Protein AF-A0A811SQG0-F1 (afdb_monomer_lite)

InterPro domains:
  IPR009056 Cytochrome c-like domain [PF13442] (11-77)
  IPR009056 Cytochrome c-like domain [PS51007] (10-127)
  IPR036909 Cytochrome c-like domain superfamily [G3DSA:1.10.760.10] (1-149)
  IPR036909 Cytochrome c-like domain superfamily [SSF46626] (7-80)
  IPR052831 Apoptosis-promoting protein [PTHR48190] (29-175)

Sequence (195 aa):
MASFSEAPHGNPKAGEKIFKTKCAQCHTVEKGAGHKQDYDRIDQEADEWRAKQIAKDIAKRKVESMQQIARKKANEERKRLESELELALMVEKLQELRSIRVQKMKKQGHFLPEEDDKYLERVKAAVEEEERQAASAARTDAVKDAILTAEESRKPPQNANSQEGGSEQPSGPSEDRDLGDGGINERNDQAKPEN

Structure (mmCIF, N/CA/C/O backbone):
data_AF-A0A811SQG0-F1
#
_entry.id   AF-A0A811SQG0-F1
#
loop_
_atom_site.group_PDB
_atom_site.id
_atom_site.type_symbol
_atom_site.label_atom_id
_atom_site.label_alt_id
_atom_site.label_comp_id
_atom_site.label_asym_id
_atom_site.label_entity_id
_atom_site.label_seq_id
_atom_site.pdbx_PDB_ins_code
_atom_site.Cartn_x
_atom_site.Cartn_y
_atom_site.Cartn_z
_atom_site.occupancy
_atom_site.B_iso_or_equiv
_atom_site.auth_seq_id
_atom_site.auth_comp_id
_atom_site.auth_asym_id
_atom_site.auth_atom_id
_atom_site.pdbx_PDB_model_num
ATOM 1 N N . MET A 1 1 ? 62.488 27.612 -44.872 1.00 65.94 1 MET A N 1
ATOM 2 C CA . MET A 1 1 ? 61.562 26.494 -44.591 1.00 65.94 1 MET A CA 1
ATOM 3 C C . MET A 1 1 ? 61.143 25.917 -45.921 1.00 65.94 1 MET A C 1
ATOM 5 O O . MET A 1 1 ? 60.847 26.714 -46.800 1.00 65.94 1 MET A O 1
ATOM 9 N N . ALA A 1 2 ? 61.160 24.592 -46.067 1.00 79.12 2 ALA A N 1
ATOM 10 C CA . ALA A 1 2 ? 60.739 23.970 -47.316 1.00 79.12 2 ALA A CA 1
ATOM 11 C C . ALA A 1 2 ? 59.242 24.222 -47.550 1.00 79.12 2 ALA A C 1
ATOM 13 O O . ALA A 1 2 ? 58.446 24.078 -46.618 1.00 79.12 2 ALA A O 1
ATOM 14 N N . SER A 1 3 ? 58.870 24.634 -48.760 1.00 88.94 3 SER A N 1
ATOM 15 C CA . SER A 1 3 ? 57.481 24.956 -49.121 1.00 88.94 3 SER A CA 1
ATOM 16 C C . SER A 1 3 ? 56.902 23.939 -50.104 1.00 88.94 3 SER A C 1
ATOM 18 O O 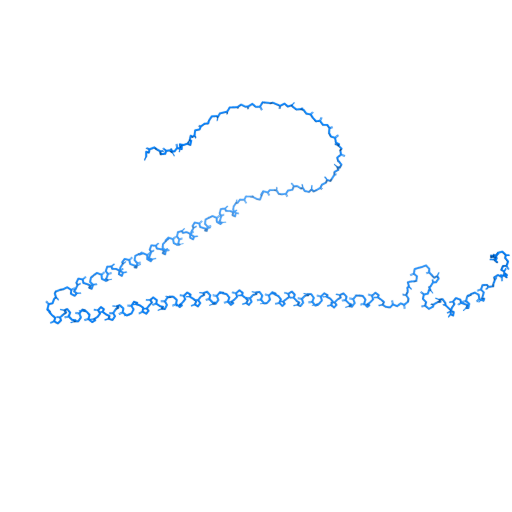. SER A 1 3 ? 57.640 23.217 -50.770 1.00 88.94 3 SER A O 1
ATOM 20 N N . PHE A 1 4 ? 55.572 23.883 -50.237 1.00 87.75 4 PHE A N 1
ATOM 21 C CA . PHE A 1 4 ? 54.930 22.997 -51.219 1.00 87.75 4 PHE A CA 1
ATOM 22 C C . PHE A 1 4 ? 55.387 23.289 -52.659 1.00 87.75 4 PHE A C 1
ATOM 24 O O . PHE A 1 4 ? 55.451 22.380 -53.479 1.00 87.75 4 PHE A O 1
ATOM 31 N N . SER A 1 5 ? 55.778 24.532 -52.949 1.00 85.81 5 SER A N 1
ATOM 32 C CA . SER A 1 5 ? 56.324 24.942 -54.247 1.00 85.81 5 SER A CA 1
ATOM 33 C C . SER A 1 5 ? 57.663 24.274 -54.586 1.00 85.81 5 SER A C 1
ATOM 35 O O . SER A 1 5 ? 58.041 24.235 -55.750 1.00 85.81 5 SER A O 1
ATOM 37 N N . GLU A 1 6 ? 58.373 23.744 -53.586 1.00 89.25 6 GLU A N 1
ATOM 38 C CA . GLU A 1 6 ? 59.629 22.996 -53.743 1.00 89.25 6 GLU A CA 1
ATOM 39 C C . GLU A 1 6 ? 59.401 21.470 -53.749 1.00 89.25 6 GLU A C 1
ATOM 41 O O . GLU A 1 6 ? 60.357 20.697 -53.829 1.00 89.25 6 GLU A O 1
ATOM 46 N N . ALA A 1 7 ? 58.146 21.009 -53.649 1.00 87.88 7 ALA A N 1
ATOM 47 C CA . ALA A 1 7 ? 57.820 19.588 -53.631 1.00 87.88 7 ALA A CA 1
ATOM 48 C C . ALA A 1 7 ? 57.879 18.962 -55.041 1.00 87.88 7 ALA A C 1
ATOM 50 O O . ALA A 1 7 ? 57.547 19.618 -56.033 1.00 87.88 7 ALA A O 1
ATOM 51 N N . PRO A 1 8 ? 58.239 17.668 -55.156 1.00 89.81 8 PRO A N 1
ATOM 52 C CA . PRO A 1 8 ? 58.169 16.947 -56.422 1.00 89.81 8 PRO A CA 1
ATOM 53 C C . PRO A 1 8 ? 56.748 16.924 -56.996 1.00 89.81 8 PRO A C 1
ATOM 55 O O . PRO A 1 8 ? 55.763 16.890 -56.254 1.00 89.81 8 PRO A O 1
ATOM 58 N N . HIS A 1 9 ? 56.638 16.852 -58.324 1.00 89.00 9 HIS A N 1
ATOM 59 C CA . HIS A 1 9 ? 55.347 16.693 -58.991 1.00 89.00 9 HIS A CA 1
ATOM 60 C C . HIS A 1 9 ? 54.591 15.461 -58.467 1.00 89.00 9 HIS A C 1
ATOM 62 O O . HIS A 1 9 ? 55.125 14.350 -58.411 1.00 89.00 9 HIS A O 1
ATOM 68 N N . GLY A 1 10 ? 53.327 15.663 -58.094 1.00 91.25 10 GLY A N 1
ATOM 69 C CA . GLY A 1 10 ? 52.482 14.607 -57.546 1.00 91.25 10 GLY A CA 1
ATOM 70 C C . GLY A 1 10 ? 52.124 13.535 -58.580 1.00 91.25 10 GLY A C 1
ATOM 71 O O . GLY A 1 10 ? 51.753 13.844 -59.710 1.00 91.25 10 GLY A O 1
ATOM 72 N N . ASN A 1 11 ? 52.173 12.262 -58.168 1.00 94.06 11 ASN A N 1
ATOM 73 C CA . ASN A 1 11 ? 51.664 11.132 -58.947 1.00 94.06 11 ASN A CA 1
ATOM 74 C C . ASN A 1 11 ? 50.414 10.547 -58.262 1.00 94.06 11 ASN A C 1
ATOM 76 O O . ASN A 1 11 ? 50.543 9.928 -57.198 1.00 94.06 11 ASN A O 1
ATOM 80 N N . PRO A 1 12 ? 49.217 10.673 -58.863 1.00 92.38 12 PRO A N 1
ATOM 81 C CA . PRO A 1 12 ? 47.971 10.246 -58.2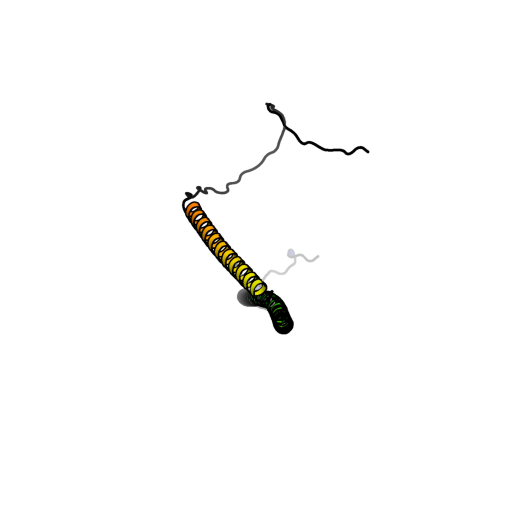32 1.00 92.38 12 PRO A CA 1
ATOM 82 C C . PRO A 1 12 ? 47.924 8.736 -57.966 1.00 92.38 12 PRO A C 1
ATOM 84 O O . PRO A 1 12 ? 47.408 8.324 -56.933 1.00 92.38 12 PRO A O 1
ATOM 87 N N . LYS A 1 13 ? 48.536 7.902 -58.820 1.00 92.62 13 LYS A N 1
ATOM 88 C CA . LYS A 1 13 ? 48.566 6.438 -58.628 1.00 92.62 13 LYS A CA 1
ATOM 89 C C . LYS A 1 13 ? 49.420 6.035 -57.424 1.00 92.62 13 LYS A C 1
ATOM 91 O O . LYS A 1 13 ? 49.085 5.100 -56.698 1.00 92.62 13 LYS A O 1
ATOM 96 N N . ALA A 1 14 ? 50.531 6.739 -57.203 1.00 92.75 14 ALA A N 1
ATOM 97 C CA . ALA A 1 14 ? 51.368 6.530 -56.024 1.00 92.75 14 ALA A CA 1
ATOM 98 C C . ALA A 1 14 ? 50.656 7.025 -54.755 1.00 92.75 14 ALA A C 1
ATOM 100 O O . ALA A 1 14 ? 50.633 6.314 -53.751 1.00 92.75 14 ALA A O 1
ATOM 101 N N . GLY A 1 15 ? 50.010 8.195 -54.832 1.00 92.12 15 GLY A N 1
ATOM 102 C CA . GLY A 1 15 ? 49.192 8.748 -53.752 1.00 92.12 15 GLY A CA 1
ATOM 103 C C . GLY A 1 15 ? 48.041 7.826 -53.345 1.00 92.12 15 GLY A C 1
ATOM 104 O O . GLY 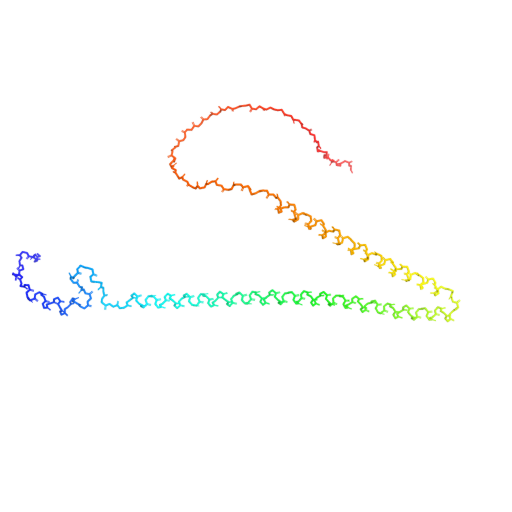A 1 15 ? 47.846 7.581 -52.160 1.00 92.12 15 GLY A O 1
ATOM 105 N N . GLU A 1 16 ? 47.343 7.225 -54.309 1.00 91.94 16 GLU A N 1
ATOM 106 C CA . GLU A 1 16 ? 46.261 6.270 -54.054 1.00 91.94 16 GLU A CA 1
ATOM 107 C C . GLU A 1 16 ? 46.753 5.025 -53.297 1.00 91.94 16 GLU A C 1
ATOM 109 O O . GLU A 1 16 ? 46.111 4.575 -52.347 1.00 91.94 16 GLU A O 1
ATOM 114 N N . LYS A 1 17 ? 47.926 4.483 -53.659 1.00 93.56 17 LYS A N 1
ATOM 115 C CA . LYS A 1 17 ? 48.535 3.357 -52.931 1.00 93.56 17 LYS A CA 1
ATOM 116 C C . LYS A 1 17 ? 48.910 3.751 -51.497 1.00 93.56 17 LYS A C 1
ATOM 118 O O . LYS A 1 17 ? 48.701 2.961 -50.575 1.00 93.56 17 LYS A O 1
ATOM 123 N N . ILE A 1 18 ? 49.427 4.963 -51.289 1.00 92.12 18 ILE A N 1
ATOM 124 C CA . ILE A 1 18 ? 49.736 5.487 -49.949 1.00 92.12 18 ILE A CA 1
ATOM 125 C C . ILE A 1 18 ? 48.448 5.641 -49.131 1.00 92.12 18 ILE A C 1
ATOM 127 O O . ILE A 1 18 ? 48.393 5.175 -47.995 1.00 92.12 18 ILE A O 1
ATOM 131 N N . PHE A 1 19 ? 47.392 6.204 -49.720 1.00 90.19 19 PHE A N 1
ATOM 132 C CA . PHE A 1 19 ? 46.098 6.353 -49.060 1.00 90.19 19 PHE A CA 1
ATOM 133 C C . PHE A 1 19 ? 45.524 4.992 -48.648 1.00 90.19 19 PHE A C 1
ATOM 135 O O . PHE A 1 19 ? 45.182 4.795 -47.485 1.00 90.19 19 PHE A O 1
ATOM 142 N N . LYS A 1 20 ? 45.506 4.012 -49.559 1.00 88.88 20 LYS A N 1
ATOM 143 C CA . LYS A 1 20 ? 45.019 2.650 -49.282 1.00 88.88 20 LYS A CA 1
ATOM 144 C C . LYS A 1 20 ? 45.791 1.943 -48.167 1.00 88.88 20 LYS A C 1
ATOM 146 O O . LYS A 1 20 ? 45.193 1.201 -47.400 1.00 88.88 20 LYS A O 1
ATOM 151 N N . THR A 1 21 ? 47.102 2.160 -48.077 1.00 91.06 21 THR A N 1
ATOM 152 C CA . THR A 1 21 ? 47.961 1.457 -47.109 1.00 91.06 21 THR A CA 1
ATOM 153 C C . THR A 1 21 ? 48.029 2.130 -45.744 1.00 91.06 21 THR A C 1
ATOM 155 O O . THR A 1 21 ? 48.193 1.432 -44.750 1.00 91.06 21 THR A O 1
ATOM 158 N N . LYS A 1 22 ? 47.922 3.463 -45.677 1.00 90.56 22 LYS A N 1
ATOM 159 C CA . LYS A 1 22 ? 48.141 4.221 -44.434 1.00 90.56 22 LYS A CA 1
ATOM 160 C C . LYS A 1 22 ? 46.913 4.952 -43.900 1.00 90.56 22 LYS A C 1
ATOM 162 O O . LYS A 1 22 ? 46.896 5.295 -42.725 1.00 90.56 22 LYS A O 1
ATOM 167 N N . CYS A 1 23 ? 45.914 5.220 -44.737 1.00 83.31 23 CYS A N 1
ATOM 168 C CA . CYS A 1 23 ? 44.804 6.115 -44.395 1.00 83.31 23 CYS A CA 1
ATOM 169 C C . CYS A 1 23 ? 43.439 5.418 -44.485 1.00 83.31 23 CYS A C 1
ATOM 171 O O . CYS A 1 23 ? 42.569 5.676 -43.657 1.00 83.31 23 CYS A O 1
ATOM 173 N N . ALA A 1 24 ? 43.262 4.499 -45.439 1.00 83.69 24 ALA A N 1
ATOM 174 C CA . ALA A 1 24 ? 41.971 3.889 -45.768 1.00 83.69 24 ALA A CA 1
ATOM 175 C C . ALA A 1 24 ? 41.378 2.978 -44.677 1.00 83.69 24 ALA A C 1
ATOM 177 O O . ALA A 1 24 ? 40.231 2.554 -44.784 1.00 83.69 24 ALA A O 1
ATOM 178 N N . GLN A 1 25 ? 42.151 2.655 -43.635 1.00 78.31 25 GLN A N 1
ATOM 179 C CA . GLN A 1 25 ? 41.664 1.885 -42.491 1.00 78.31 25 GLN A CA 1
ATOM 180 C C . GLN A 1 25 ? 40.682 2.692 -41.627 1.00 78.31 25 GLN A C 1
ATOM 182 O O . GLN A 1 25 ? 39.730 2.117 -41.105 1.00 78.31 25 GLN A O 1
ATOM 187 N N . CYS A 1 26 ? 40.899 4.006 -41.505 1.00 75.56 26 CYS A N 1
ATOM 188 C CA . CYS A 1 26 ? 40.079 4.897 -40.675 1.00 75.56 26 CYS A CA 1
ATOM 189 C C . CYS A 1 26 ? 39.404 6.012 -41.485 1.00 75.56 26 CYS A C 1
ATOM 191 O O . CYS A 1 26 ? 38.400 6.565 -41.048 1.00 75.56 26 CYS A O 1
ATOM 193 N N . HIS A 1 27 ? 39.939 6.344 -42.663 1.00 77.75 27 HIS A N 1
ATOM 194 C CA . HIS A 1 27 ? 39.407 7.389 -43.527 1.00 77.75 27 HIS A CA 1
ATOM 195 C C . HIS A 1 27 ? 38.833 6.817 -44.809 1.00 77.75 27 HIS A C 1
ATOM 197 O O . HIS A 1 27 ? 39.420 5.969 -45.475 1.00 77.75 27 HIS A O 1
ATOM 203 N N . THR A 1 28 ? 37.711 7.376 -45.207 1.00 77.75 28 THR A N 1
ATOM 204 C CA . THR A 1 28 ? 37.073 7.143 -46.492 1.00 77.75 28 THR A CA 1
ATOM 205 C C . THR A 1 28 ? 37.123 8.457 -47.273 1.00 77.75 28 THR A C 1
ATOM 207 O O . THR A 1 28 ? 37.195 9.547 -46.704 1.00 77.75 28 THR A O 1
ATOM 210 N N . VAL A 1 29 ? 37.166 8.361 -48.597 1.00 79.56 29 VAL A N 1
ATOM 211 C CA . VAL A 1 29 ? 37.188 9.526 -49.503 1.00 79.56 29 VAL A CA 1
ATOM 212 C C . VAL A 1 29 ? 35.830 9.774 -50.159 1.00 79.56 29 VAL A C 1
ATOM 214 O O . VAL A 1 29 ? 35.636 10.790 -50.822 1.00 79.56 29 VAL A O 1
ATOM 217 N N . GLU A 1 30 ? 34.880 8.861 -49.961 1.00 75.38 30 GLU A N 1
ATOM 218 C CA . GLU A 1 30 ? 33.511 8.996 -50.446 1.00 75.38 30 GLU A CA 1
ATOM 219 C C . GLU A 1 30 ? 32.718 9.935 -49.533 1.00 75.38 30 GLU A C 1
ATOM 221 O O . GLU A 1 30 ? 32.776 9.838 -48.304 1.00 75.38 30 GLU A O 1
ATOM 226 N N . LYS A 1 31 ? 31.949 10.851 -50.134 1.00 63.97 31 LYS A N 1
ATOM 227 C CA . LYS A 1 31 ? 31.046 11.736 -49.390 1.00 63.97 31 LYS A CA 1
ATOM 228 C C . LYS A 1 31 ? 30.037 10.888 -48.611 1.00 63.97 31 LYS A C 1
ATOM 230 O O . LYS A 1 31 ? 29.153 10.289 -49.211 1.00 63.97 31 LYS A O 1
ATOM 235 N N . GLY A 1 32 ? 30.165 10.880 -47.284 1.00 63.66 32 GLY A N 1
ATOM 236 C CA . GLY A 1 32 ? 29.241 10.199 -46.373 1.00 63.66 32 GLY A CA 1
ATOM 237 C C . GLY A 1 32 ? 29.653 8.790 -45.947 1.00 63.66 32 GLY A C 1
ATOM 238 O O . GLY A 1 32 ? 28.916 8.159 -45.196 1.00 63.66 32 GLY A O 1
ATOM 239 N N . ALA A 1 33 ? 30.818 8.288 -46.361 1.00 60.03 33 ALA A N 1
ATOM 240 C CA . ALA A 1 33 ? 31.305 7.012 -45.854 1.00 60.03 33 ALA A CA 1
ATOM 241 C C . ALA A 1 33 ? 31.826 7.203 -44.415 1.00 60.03 33 ALA A C 1
ATOM 243 O O . ALA A 1 33 ? 32.942 7.656 -44.194 1.00 60.03 33 ALA A O 1
ATOM 244 N N . GLY A 1 34 ? 30.993 6.937 -43.411 1.00 62.38 34 GLY A N 1
ATOM 245 C CA . GLY A 1 34 ? 31.386 6.981 -41.998 1.00 62.38 34 GLY A CA 1
ATOM 246 C C . GLY A 1 34 ? 32.525 6.006 -41.655 1.00 62.38 34 GLY A C 1
ATOM 247 O O . GLY A 1 34 ? 32.966 5.209 -42.486 1.00 62.38 34 GLY A O 1
ATOM 248 N N . HIS A 1 35 ? 33.019 6.069 -40.412 1.00 58.25 35 HIS A N 1
ATOM 249 C CA . HIS A 1 35 ? 33.973 5.078 -39.900 1.00 58.25 35 HIS A CA 1
ATOM 250 C C . HIS A 1 35 ? 33.387 3.665 -40.065 1.00 58.25 35 HIS A C 1
ATOM 252 O O . HIS A 1 35 ? 32.224 3.425 -39.761 1.00 58.25 35 HIS A O 1
ATOM 258 N N . LYS A 1 36 ? 34.190 2.728 -40.576 1.00 56.91 36 LYS A N 1
ATOM 259 C CA . LYS A 1 36 ? 33.762 1.401 -41.057 1.00 56.91 36 LYS A CA 1
ATOM 260 C C . LYS A 1 36 ? 33.427 0.391 -39.939 1.00 56.91 36 LYS A C 1
ATOM 262 O O . LYS A 1 36 ? 33.778 -0.780 -40.058 1.00 56.91 36 LYS A O 1
ATOM 267 N N . GLN A 1 37 ? 32.855 0.816 -38.819 1.00 62.47 37 GLN A N 1
ATOM 268 C CA . GLN A 1 37 ? 32.753 -0.016 -37.618 1.00 62.47 37 GLN A CA 1
ATOM 269 C C . GLN A 1 37 ? 31.375 0.113 -36.972 1.00 62.47 37 GLN A C 1
ATOM 271 O O . GLN A 1 37 ? 30.836 1.211 -36.899 1.00 62.47 37 GLN A O 1
ATOM 276 N N . ASP A 1 38 ? 30.850 -1.031 -36.515 1.00 69.00 38 ASP A N 1
ATOM 277 C CA . ASP A 1 38 ? 29.511 -1.303 -35.956 1.00 69.00 38 ASP A CA 1
ATOM 278 C C . ASP A 1 38 ? 29.161 -0.510 -34.671 1.00 69.00 38 ASP A C 1
ATOM 280 O O . ASP A 1 38 ? 28.386 -0.983 -33.841 1.00 69.00 38 ASP A O 1
ATOM 284 N N . TYR A 1 39 ? 29.737 0.675 -34.469 1.00 77.19 39 TYR A N 1
ATOM 285 C CA . TYR A 1 39 ? 29.530 1.517 -33.294 1.00 77.19 39 TYR A CA 1
ATOM 286 C C . TYR A 1 39 ? 28.054 1.829 -33.070 1.00 77.19 39 TYR A C 1
ATOM 288 O O . TYR A 1 39 ? 27.588 1.671 -31.952 1.00 77.19 39 TYR A O 1
ATOM 296 N N . ASP A 1 40 ? 27.300 2.126 -34.130 1.00 81.44 40 ASP A N 1
ATOM 297 C CA . ASP A 1 40 ? 25.861 2.391 -34.020 1.00 81.44 40 ASP A CA 1
ATOM 298 C C . ASP A 1 40 ? 25.093 1.182 -33.457 1.00 81.44 40 ASP A C 1
ATOM 300 O O . ASP A 1 40 ? 24.188 1.337 -32.637 1.00 81.44 40 ASP A O 1
ATOM 304 N N . ARG A 1 41 ? 25.478 -0.044 -33.846 1.00 82.38 41 ARG A N 1
ATOM 305 C CA . ARG A 1 41 ? 24.860 -1.271 -33.318 1.00 82.38 41 ARG A CA 1
ATOM 306 C C . ARG A 1 41 ? 25.256 -1.505 -31.862 1.00 82.38 41 ARG A C 1
ATOM 308 O O . ARG A 1 41 ? 24.410 -1.869 -31.054 1.00 82.38 41 ARG A O 1
ATOM 315 N N . ILE A 1 42 ? 26.528 -1.294 -31.527 1.00 86.50 42 ILE A N 1
ATOM 316 C CA . ILE A 1 42 ? 27.039 -1.459 -30.158 1.00 86.50 42 ILE A CA 1
ATOM 317 C C . ILE A 1 42 ? 26.393 -0.435 -29.213 1.00 86.50 42 ILE A C 1
ATOM 319 O O . ILE A 1 42 ? 25.994 -0.795 -28.104 1.00 86.50 42 ILE A O 1
ATOM 323 N N . ASP A 1 43 ? 26.237 0.813 -29.653 1.00 89.62 43 ASP A N 1
ATOM 324 C CA . ASP A 1 43 ? 25.568 1.868 -28.893 1.00 89.62 43 ASP A CA 1
ATOM 325 C C . ASP A 1 43 ? 24.091 1.531 -28.674 1.00 89.62 43 ASP A C 1
ATOM 327 O O . ASP A 1 43 ? 23.607 1.612 -27.542 1.00 89.62 43 ASP A O 1
ATOM 331 N N . GLN A 1 44 ? 23.402 1.044 -29.712 1.00 91.50 44 GLN A N 1
ATOM 332 C CA . GLN A 1 44 ? 22.020 0.584 -29.594 1.00 91.50 44 GLN A CA 1
ATOM 333 C C . GLN A 1 44 ? 21.881 -0.581 -28.599 1.00 91.50 44 GLN A C 1
ATOM 335 O O . GLN A 1 44 ? 21.006 -0.558 -27.733 1.00 91.50 44 GLN A O 1
ATOM 340 N N . GLU A 1 45 ? 22.754 -1.588 -28.671 1.00 94.62 45 GLU A N 1
ATOM 341 C CA . GLU A 1 45 ? 22.754 -2.715 -27.730 1.00 94.62 45 GLU A CA 1
ATOM 342 C C . GLU A 1 45 ? 23.002 -2.249 -26.283 1.00 94.62 45 GLU A C 1
ATOM 344 O O . GLU A 1 45 ? 22.359 -2.734 -25.343 1.00 94.62 45 GLU A O 1
ATOM 349 N N . ALA A 1 46 ? 23.894 -1.272 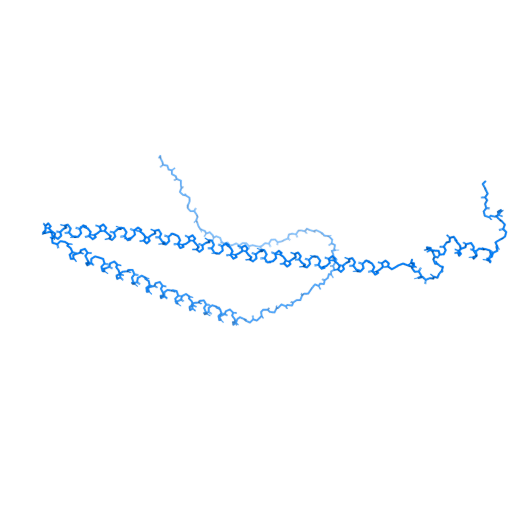-26.092 1.00 95.81 46 ALA A N 1
ATOM 350 C CA . ALA A 1 46 ? 24.166 -0.681 -24.789 1.00 95.81 46 ALA A CA 1
ATOM 351 C C . ALA A 1 46 ? 22.958 0.102 -24.246 1.00 95.81 46 ALA A C 1
ATOM 353 O O . ALA A 1 46 ? 22.629 -0.023 -23.061 1.00 95.81 46 ALA A O 1
ATOM 354 N N . ASP A 1 47 ? 22.275 0.874 -25.092 1.00 96.62 47 ASP A N 1
ATOM 355 C CA . ASP A 1 47 ? 21.046 1.587 -24.735 1.00 96.62 47 ASP A CA 1
ATOM 356 C C . ASP A 1 47 ? 19.914 0.636 -24.356 1.00 96.62 47 ASP A C 1
ATOM 358 O O . ASP A 1 47 ? 19.273 0.807 -23.314 1.00 96.62 47 ASP A O 1
ATOM 362 N N . GLU A 1 48 ? 19.702 -0.417 -25.140 1.00 96.88 48 GLU A N 1
ATOM 363 C CA . GLU A 1 48 ? 18.703 -1.436 -24.837 1.00 96.88 48 GLU A CA 1
ATOM 364 C C . GLU A 1 48 ? 18.996 -2.148 -23.516 1.00 96.88 48 GLU A C 1
ATOM 366 O O . GLU A 1 48 ? 18.084 -2.425 -22.728 1.00 96.88 48 GLU A O 1
ATOM 371 N N . TRP A 1 49 ? 20.268 -2.444 -23.240 1.00 98.00 49 TRP A N 1
ATOM 372 C CA . TRP A 1 49 ? 20.668 -3.033 -21.969 1.00 98.00 49 TRP A CA 1
ATOM 373 C C . TRP A 1 49 ? 20.388 -2.084 -20.799 1.00 98.00 49 TRP A C 1
ATOM 375 O O . TRP A 1 49 ? 19.794 -2.507 -19.801 1.00 98.00 49 TRP A O 1
ATOM 385 N N . ARG A 1 50 ? 20.736 -0.796 -20.931 1.00 97.94 50 ARG A N 1
ATOM 386 C CA . ARG A 1 50 ? 20.434 0.231 -19.920 1.00 97.94 50 ARG A CA 1
ATOM 387 C C . ARG A 1 50 ? 18.934 0.336 -19.666 1.00 97.94 50 ARG A C 1
ATOM 389 O O . ARG A 1 50 ? 18.510 0.292 -18.512 1.00 97.94 50 ARG A O 1
ATOM 396 N N . ALA A 1 51 ? 18.129 0.404 -20.723 1.00 98.19 51 ALA A N 1
ATOM 397 C CA . ALA A 1 51 ? 16.676 0.477 -20.619 1.00 98.19 51 ALA A CA 1
ATOM 398 C C . ALA A 1 51 ? 16.101 -0.734 -19.866 1.00 98.19 51 ALA A C 1
ATOM 400 O O . ALA A 1 51 ? 15.265 -0.574 -18.973 1.00 98.19 51 ALA A O 1
ATOM 401 N N . LYS A 1 52 ? 16.600 -1.945 -20.154 1.00 97.81 52 LYS A N 1
ATOM 402 C CA . LYS A 1 52 ? 16.204 -3.175 -19.448 1.00 97.81 52 LYS A CA 1
ATOM 403 C C . LYS A 1 52 ? 16.558 -3.129 -17.959 1.00 97.81 52 LYS A C 1
ATOM 405 O O . LYS A 1 52 ? 15.730 -3.527 -17.138 1.00 97.81 52 LYS A O 1
ATOM 410 N N . GLN A 1 53 ? 17.743 -2.634 -17.591 1.00 98.00 53 GLN A N 1
ATOM 411 C CA . GLN A 1 53 ? 18.120 -2.504 -16.176 1.00 98.00 53 GLN A CA 1
ATOM 412 C C . GLN A 1 53 ? 17.262 -1.466 -15.449 1.00 98.00 53 GLN A C 1
ATOM 414 O O . GLN A 1 53 ? 16.729 -1.763 -14.382 1.00 98.00 53 GLN A O 1
ATOM 419 N N . ILE A 1 54 ? 17.033 -0.299 -16.056 1.00 98.06 54 ILE A N 1
ATOM 420 C CA . ILE A 1 54 ? 16.164 0.740 -15.485 1.00 98.06 54 ILE A CA 1
ATOM 421 C C . ILE A 1 54 ? 14.750 0.189 -15.261 1.00 98.06 54 ILE A C 1
ATOM 423 O O . ILE A 1 54 ? 14.180 0.357 -14.182 1.00 98.06 54 ILE A O 1
ATOM 427 N N . ALA A 1 55 ? 14.191 -0.522 -16.244 1.00 98.25 55 ALA A N 1
ATOM 428 C CA . ALA A 1 55 ? 12.874 -1.139 -16.119 1.00 98.25 55 ALA A CA 1
ATOM 429 C C . ALA A 1 55 ? 12.824 -2.166 -14.974 1.00 98.25 55 ALA A C 1
ATOM 431 O O . ALA A 1 55 ? 11.875 -2.173 -14.184 1.00 98.25 55 ALA A O 1
ATOM 432 N N . LYS A 1 56 ? 13.863 -3.000 -14.843 1.00 98.31 56 LYS A N 1
ATOM 433 C CA . LYS A 1 56 ? 13.987 -3.982 -13.760 1.00 98.31 56 LYS A CA 1
ATOM 434 C C . LYS A 1 56 ? 14.054 -3.311 -12.386 1.00 98.31 56 LYS A C 1
ATOM 436 O O . LYS A 1 56 ? 13.355 -3.747 -11.471 1.00 98.31 56 LYS A O 1
ATOM 441 N N . ASP A 1 57 ? 14.829 -2.242 -12.248 1.00 98.12 57 ASP A N 1
ATOM 442 C CA . ASP A 1 57 ? 14.964 -1.502 -10.991 1.00 98.12 57 ASP A CA 1
ATOM 443 C C . ASP A 1 57 ? 13.669 -0.781 -10.605 1.00 98.12 57 ASP A C 1
ATOM 445 O O . ASP A 1 57 ? 13.268 -0.805 -9.439 1.00 98.12 57 ASP A O 1
ATOM 449 N N . ILE A 1 58 ? 12.958 -0.197 -11.578 1.00 98.25 58 ILE A N 1
ATOM 450 C CA . ILE A 1 58 ? 11.633 0.398 -11.354 1.00 98.25 58 ILE A CA 1
ATOM 451 C C . ILE A 1 58 ? 10.644 -0.672 -10.882 1.00 98.25 58 ILE A C 1
ATOM 453 O O . ILE A 1 58 ? 9.916 -0.447 -9.912 1.00 98.25 58 ILE A O 1
ATOM 457 N N . ALA A 1 59 ? 10.614 -1.836 -11.536 1.00 98.19 59 ALA A N 1
ATOM 458 C CA . ALA A 1 59 ? 9.740 -2.938 -11.144 1.00 98.19 59 ALA A CA 1
ATOM 459 C C . ALA A 1 59 ? 10.058 -3.424 -9.722 1.00 98.19 59 ALA A C 1
ATOM 461 O O . ALA A 1 59 ? 9.151 -3.557 -8.898 1.00 98.19 59 ALA A O 1
ATOM 462 N N . LYS A 1 60 ? 11.345 -3.604 -9.402 1.00 98.25 60 LYS A N 1
ATOM 463 C CA . LYS A 1 60 ? 11.801 -3.995 -8.065 1.00 98.25 60 LYS A CA 1
ATOM 464 C C . LYS A 1 60 ? 11.372 -2.980 -7.005 1.00 98.25 60 LYS A C 1
ATOM 466 O O . LYS A 1 60 ? 10.745 -3.367 -6.022 1.00 98.25 60 LYS A O 1
ATOM 471 N N . ARG A 1 61 ? 11.601 -1.684 -7.240 1.00 98.31 61 ARG A N 1
ATOM 472 C CA . ARG A 1 61 ? 11.206 -0.608 -6.315 1.00 98.31 61 ARG A CA 1
ATOM 473 C C . ARG A 1 61 ? 9.694 -0.567 -6.084 1.00 98.31 61 ARG A C 1
ATOM 475 O O . ARG A 1 61 ? 9.253 -0.356 -4.957 1.00 98.31 61 ARG A O 1
ATOM 482 N N . LYS A 1 62 ? 8.885 -0.788 -7.127 1.00 98.38 62 LYS A N 1
ATOM 483 C CA . LYS A 1 62 ? 7.418 -0.860 -7.000 1.00 98.38 62 LYS A CA 1
ATOM 484 C C . LYS A 1 62 ? 6.982 -2.038 -6.129 1.00 98.38 62 LYS A C 1
ATOM 486 O O . LYS A 1 62 ? 6.133 -1.862 -5.260 1.00 98.38 62 LYS A O 1
ATOM 491 N N . VAL A 1 63 ? 7.583 -3.213 -6.323 1.00 98.12 63 VAL A N 1
ATOM 492 C CA . VAL A 1 63 ? 7.301 -4.396 -5.496 1.00 98.12 63 VAL A CA 1
ATOM 493 C C . VAL A 1 63 ? 7.714 -4.159 -4.044 1.00 98.12 63 VAL A C 1
ATOM 495 O O . VAL A 1 63 ? 6.933 -4.442 -3.140 1.00 98.12 63 VAL A O 1
ATOM 498 N N . GLU A 1 64 ? 8.895 -3.592 -3.803 1.00 98.12 64 GLU A N 1
ATOM 499 C CA . GLU A 1 64 ? 9.369 -3.257 -2.454 1.00 98.12 64 GLU A CA 1
ATOM 500 C C . GLU A 1 64 ? 8.453 -2.239 -1.762 1.00 98.12 64 GLU A C 1
ATOM 502 O O . GLU A 1 64 ? 8.078 -2.431 -0.606 1.00 98.12 64 GLU A O 1
ATOM 507 N N . SER A 1 65 ? 8.020 -1.198 -2.477 1.00 98.12 65 SER A N 1
ATOM 508 C CA . SER A 1 65 ? 7.059 -0.216 -1.966 1.00 98.12 65 SER A CA 1
ATOM 509 C C . SER A 1 65 ? 5.720 -0.867 -1.602 1.00 98.12 65 SER A C 1
ATOM 511 O O . SER A 1 65 ? 5.212 -0.671 -0.497 1.00 98.12 65 SER A O 1
ATOM 513 N N . MET A 1 66 ? 5.182 -1.724 -2.474 1.00 97.44 66 MET A N 1
ATOM 514 C CA . MET A 1 66 ? 3.957 -2.478 -2.194 1.00 97.44 66 MET A CA 1
ATOM 515 C C . MET A 1 66 ? 4.113 -3.378 -0.958 1.00 97.44 66 MET A C 1
ATOM 517 O O . MET A 1 66 ? 3.222 -3.430 -0.109 1.00 97.44 66 MET A O 1
ATOM 521 N N . GLN A 1 67 ? 5.257 -4.051 -0.810 1.00 98.19 67 GLN A N 1
ATOM 522 C CA . GLN A 1 67 ? 5.553 -4.871 0.365 1.00 98.19 67 GLN A CA 1
ATOM 523 C C . GLN A 1 67 ? 5.636 -4.037 1.648 1.00 98.19 67 GLN A C 1
ATOM 525 O O . GLN A 1 67 ? 5.151 -4.481 2.689 1.00 98.19 67 GLN A O 1
ATOM 530 N N . GLN A 1 68 ? 6.213 -2.834 1.600 1.00 98.00 68 GLN A N 1
ATOM 531 C CA . GLN A 1 68 ? 6.243 -1.924 2.748 1.00 98.00 68 GLN A CA 1
ATOM 532 C C . GLN A 1 68 ? 4.835 -1.494 3.169 1.00 98.00 68 GLN A C 1
ATOM 534 O O . GLN A 1 68 ? 4.524 -1.536 4.359 1.00 98.00 68 GLN A O 1
ATOM 539 N N . ILE A 1 69 ? 3.968 -1.152 2.212 1.00 97.50 69 ILE A N 1
ATOM 540 C CA . ILE A 1 69 ? 2.567 -0.797 2.485 1.00 97.50 69 ILE A CA 1
ATOM 541 C C . ILE A 1 69 ? 1.836 -1.977 3.136 1.00 97.50 69 ILE A C 1
ATOM 543 O O . ILE A 1 69 ? 1.196 -1.808 4.174 1.00 97.50 69 ILE A O 1
ATOM 547 N N . ALA A 1 70 ? 1.982 -3.184 2.581 1.00 97.81 70 ALA A N 1
ATOM 548 C CA . ALA A 1 70 ? 1.364 -4.388 3.132 1.00 97.81 70 ALA A CA 1
ATOM 549 C C . ALA A 1 70 ? 1.846 -4.682 4.563 1.00 97.81 70 ALA A C 1
ATOM 551 O O . ALA A 1 70 ? 1.035 -4.945 5.450 1.00 97.81 70 ALA A O 1
ATOM 552 N N . ARG A 1 71 ? 3.158 -4.575 4.814 1.00 98.06 71 ARG A N 1
ATOM 553 C CA . ARG A 1 71 ? 3.743 -4.750 6.154 1.00 98.06 71 ARG A CA 1
ATOM 554 C C . ARG A 1 71 ? 3.240 -3.704 7.140 1.00 98.06 71 ARG A C 1
ATOM 556 O O . ARG A 1 71 ? 2.924 -4.057 8.272 1.00 98.06 71 ARG A O 1
ATOM 563 N N . LYS A 1 72 ? 3.156 -2.437 6.727 1.00 98.06 72 LYS A N 1
ATOM 564 C CA . LYS A 1 72 ? 2.659 -1.350 7.576 1.00 98.06 72 LYS A CA 1
ATOM 565 C C . LYS A 1 72 ? 1.205 -1.593 7.973 1.00 98.06 72 LYS A C 1
ATOM 567 O O . LYS A 1 72 ? 0.918 -1.613 9.165 1.00 98.06 72 LYS A O 1
ATOM 572 N N . LYS A 1 73 ? 0.337 -1.893 7.002 1.00 98.19 73 LYS A N 1
ATOM 573 C CA . LYS A 1 73 ? -1.076 -2.206 7.250 1.00 98.19 73 LYS A CA 1
ATOM 574 C C . LYS A 1 73 ?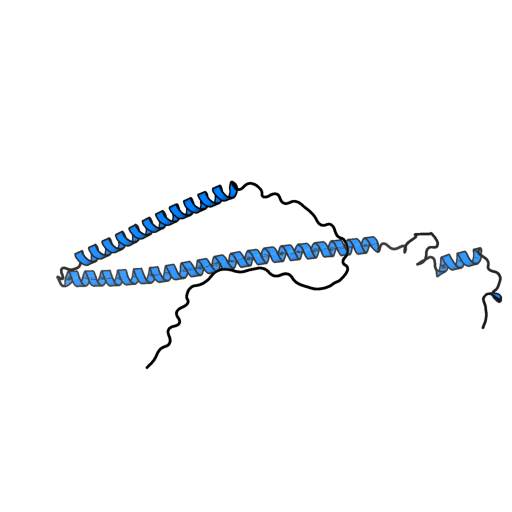 -1.241 -3.410 8.183 1.00 98.19 73 LYS A C 1
ATOM 576 O O . LYS A 1 73 ? -2.010 -3.347 9.133 1.00 98.19 73 LYS A O 1
ATOM 581 N N . ALA A 1 74 ? -0.477 -4.482 7.963 1.00 98.06 74 ALA A N 1
ATOM 582 C CA . ALA A 1 74 ? -0.507 -5.658 8.835 1.00 98.06 74 ALA A CA 1
ATOM 583 C C . ALA A 1 74 ? -0.029 -5.347 10.265 1.00 98.06 74 ALA A C 1
ATOM 585 O O . ALA A 1 74 ? -0.556 -5.885 11.234 1.00 98.06 74 ALA A O 1
ATOM 586 N N . ASN A 1 75 ? 0.972 -4.479 10.414 1.00 98.12 75 ASN A N 1
ATOM 587 C CA . ASN A 1 75 ? 1.500 -4.084 11.715 1.00 98.12 75 ASN A CA 1
ATOM 588 C C . ASN A 1 75 ? 0.547 -3.156 12.482 1.00 98.12 75 ASN A C 1
ATOM 590 O O . ASN A 1 75 ? 0.447 -3.273 13.699 1.00 98.12 75 ASN A O 1
ATOM 594 N N . GLU A 1 76 ? -0.130 -2.242 11.790 1.00 97.94 76 GLU A N 1
ATOM 595 C CA . GLU A 1 76 ? -1.172 -1.384 12.368 1.00 97.94 76 GLU A CA 1
ATOM 596 C C . GLU A 1 76 ? -2.366 -2.213 12.840 1.00 97.94 76 GLU A C 1
ATOM 598 O O . GLU A 1 76 ? -2.780 -2.071 13.987 1.00 97.94 76 GLU A O 1
ATOM 603 N N . GLU A 1 77 ? -2.834 -3.154 12.017 1.00 97.44 77 GLU A N 1
ATOM 604 C CA . GLU A 1 77 ? -3.916 -4.061 12.403 1.00 97.44 77 GLU A CA 1
ATOM 605 C C . GLU A 1 77 ? -3.521 -4.943 13.591 1.00 97.44 77 GLU A C 1
ATOM 607 O O . GLU A 1 77 ? -4.291 -5.099 14.534 1.00 97.44 77 GLU A O 1
ATOM 612 N N . ARG A 1 78 ? -2.284 -5.459 13.616 1.00 98.00 78 ARG A N 1
ATOM 613 C CA . ARG A 1 78 ? -1.788 -6.223 14.768 1.00 98.00 78 ARG A CA 1
ATOM 614 C C . ARG A 1 78 ? -1.826 -5.399 16.056 1.00 98.00 78 ARG A C 1
ATOM 616 O O . ARG A 1 78 ? -2.273 -5.911 17.071 1.00 98.00 78 ARG A O 1
ATOM 623 N N . LYS A 1 79 ? -1.377 -4.139 16.016 1.00 98.06 79 LYS A N 1
ATOM 624 C CA . LYS A 1 79 ? -1.404 -3.242 17.185 1.00 98.06 79 LYS A CA 1
ATOM 625 C C . LYS A 1 79 ? -2.828 -2.942 17.646 1.00 98.06 79 LYS A C 1
ATOM 627 O O . LYS A 1 79 ? -3.083 -2.898 18.843 1.00 98.06 79 LYS A O 1
ATOM 632 N N . ARG A 1 80 ? -3.749 -2.745 16.699 1.00 97.94 80 ARG A N 1
ATOM 633 C CA . ARG A 1 80 ? -5.170 -2.559 16.995 1.00 97.94 80 ARG A CA 1
ATOM 634 C C . ARG A 1 80 ? -5.727 -3.776 17.735 1.00 97.94 80 ARG A C 1
ATOM 636 O O . ARG A 1 80 ? -6.242 -3.625 18.838 1.00 97.94 80 ARG A O 1
ATOM 643 N N . LEU A 1 81 ? -5.541 -4.970 17.177 1.00 97.56 81 LEU A N 1
ATOM 644 C CA . LEU A 1 81 ? -6.004 -6.218 17.788 1.00 97.56 81 LEU A CA 1
ATOM 645 C C . LEU A 1 81 ? -5.357 -6.481 19.154 1.00 97.56 81 LEU A C 1
ATOM 647 O O . LEU A 1 81 ? -6.019 -6.976 20.057 1.00 97.56 81 LEU A O 1
ATOM 651 N N . GLU A 1 82 ? -4.084 -6.128 19.327 1.00 97.94 82 GLU A N 1
ATOM 652 C CA . GLU A 1 82 ? -3.383 -6.236 20.611 1.00 97.94 82 GLU A CA 1
ATOM 653 C C . GLU A 1 82 ? -4.036 -5.356 21.689 1.00 97.94 82 GLU A C 1
ATOM 655 O O . GLU A 1 82 ? -4.291 -5.835 22.792 1.00 97.94 82 GLU A O 1
ATOM 660 N N . SER A 1 83 ? -4.402 -4.114 21.356 1.00 97.75 83 SER A N 1
ATOM 661 C CA . SER A 1 83 ? -5.119 -3.231 22.288 1.00 97.75 83 SER A CA 1
ATOM 662 C C . SER A 1 83 ? -6.550 -3.694 22.591 1.00 97.75 83 SER A C 1
ATOM 664 O O . SER A 1 83 ? -7.002 -3.606 23.733 1.00 97.75 83 SER A O 1
ATOM 666 N N . GLU A 1 84 ? -7.258 -4.234 21.592 1.00 96.50 84 GLU A N 1
ATOM 667 C CA . GLU A 1 84 ? -8.594 -4.812 21.779 1.00 96.50 84 GLU A CA 1
ATOM 668 C C . GLU A 1 84 ? -8.531 -6.052 22.689 1.00 96.50 84 GLU A C 1
ATOM 670 O O . GLU A 1 84 ? -9.367 -6.211 23.580 1.00 96.50 84 GLU A O 1
ATOM 675 N N . LEU A 1 85 ? -7.501 -6.891 22.526 1.00 98.00 85 LEU A N 1
ATOM 676 C CA . LEU A 1 85 ? -7.252 -8.049 23.383 1.00 98.00 85 LEU A CA 1
ATOM 677 C C . LEU A 1 85 ? -6.939 -7.636 24.827 1.00 98.00 85 LEU A C 1
ATOM 679 O O . LEU A 1 85 ? -7.484 -8.228 25.756 1.00 98.00 85 LEU A O 1
ATOM 683 N N . GLU A 1 86 ? -6.093 -6.625 25.034 1.00 97.19 86 GLU A N 1
ATOM 684 C CA . GLU A 1 86 ? -5.778 -6.114 26.374 1.00 97.19 86 GLU A CA 1
ATOM 685 C C . GLU A 1 86 ? -7.040 -5.615 27.095 1.00 97.19 86 GLU A C 1
ATOM 687 O O . GLU A 1 86 ? -7.288 -5.974 28.250 1.00 97.19 86 GLU A O 1
ATOM 692 N N . LEU A 1 87 ? -7.888 -4.851 26.397 1.00 96.31 87 LEU A N 1
ATOM 693 C CA . LEU A 1 87 ? -9.167 -4.396 26.936 1.00 96.31 87 LEU A CA 1
ATOM 694 C C . LEU A 1 87 ? -10.095 -5.570 27.278 1.00 96.31 87 LEU A C 1
ATOM 696 O O . LEU A 1 87 ? -10.684 -5.585 28.361 1.00 96.31 87 LEU A O 1
ATOM 700 N N . ALA A 1 88 ? -10.205 -6.564 26.393 1.00 96.00 88 ALA A N 1
ATOM 701 C CA . ALA A 1 88 ? -11.026 -7.749 26.628 1.00 96.00 88 ALA A CA 1
ATOM 702 C C . ALA A 1 88 ? -10.569 -8.523 27.877 1.00 96.00 88 ALA A C 1
ATOM 704 O O . ALA A 1 88 ? -11.400 -8.886 28.711 1.00 96.00 88 ALA A O 1
ATOM 705 N N . LEU A 1 89 ? -9.255 -8.692 28.058 1.00 97.25 89 LEU A N 1
ATOM 706 C CA . LEU A 1 89 ? -8.675 -9.339 29.238 1.00 97.25 89 LEU A CA 1
ATOM 707 C C . LEU A 1 89 ? -8.965 -8.559 30.530 1.00 97.25 89 LEU A C 1
ATOM 709 O O . LEU A 1 89 ? -9.302 -9.156 31.555 1.00 97.25 89 LEU A O 1
ATOM 713 N N . MET A 1 90 ? -8.881 -7.223 30.506 1.00 96.56 90 MET A N 1
ATOM 714 C CA . MET A 1 90 ? -9.259 -6.398 31.662 1.00 96.56 90 MET A CA 1
ATOM 715 C C . MET A 1 90 ? -10.740 -6.567 32.022 1.00 96.56 90 MET A C 1
ATOM 717 O O . MET A 1 90 ? -11.079 -6.701 33.201 1.00 96.56 90 MET A O 1
ATOM 721 N N . VAL A 1 91 ? -11.625 -6.584 31.021 1.00 95.12 91 VAL A N 1
ATOM 722 C CA . VAL A 1 91 ? -13.068 -6.770 31.224 1.00 95.12 91 VAL A CA 1
ATOM 723 C C . VAL A 1 91 ? -13.371 -8.154 31.793 1.00 95.12 91 VAL A C 1
ATOM 725 O O . VAL A 1 91 ? -14.128 -8.247 32.759 1.00 95.12 91 VAL A O 1
ATOM 728 N N . GLU A 1 92 ? -12.755 -9.213 31.267 1.00 95.88 92 GLU A N 1
ATOM 729 C CA . GLU A 1 92 ? -12.888 -10.571 31.806 1.00 95.88 92 GLU A CA 1
ATOM 730 C C . GLU A 1 92 ? -12.460 -10.613 33.278 1.00 95.88 92 GLU A C 1
ATOM 732 O O . GLU A 1 92 ? -13.205 -11.095 34.139 1.00 95.88 92 GLU A O 1
ATOM 737 N N . LYS A 1 93 ? -11.324 -9.986 33.616 1.00 97.00 93 LYS A N 1
ATOM 738 C CA . LYS A 1 93 ? -10.859 -9.939 35.004 1.00 97.00 93 LYS A CA 1
ATOM 739 C C . LYS A 1 93 ? -11.826 -9.203 35.931 1.00 97.00 93 LYS A C 1
ATOM 741 O O . LYS A 1 93 ? -12.059 -9.629 37.067 1.00 97.00 93 LYS A O 1
ATOM 746 N N . LEU A 1 94 ? -12.409 -8.101 35.465 1.00 94.12 94 LEU A N 1
ATOM 747 C CA . LEU A 1 94 ? -13.429 -7.364 36.211 1.00 94.12 94 LEU A CA 1
ATOM 748 C C . LEU A 1 94 ? -14.709 -8.193 36.396 1.00 94.12 94 LEU A C 1
ATOM 750 O O . LEU A 1 94 ? -15.300 -8.164 37.479 1.00 94.12 94 LEU A O 1
ATOM 754 N N . GLN A 1 95 ? -15.116 -8.967 35.389 1.00 91.19 95 GLN A N 1
ATOM 755 C CA . GLN A 1 95 ? -16.266 -9.871 35.471 1.00 91.19 95 GLN A CA 1
ATOM 756 C C . GLN A 1 95 ? -16.039 -11.011 36.477 1.00 91.19 95 GLN A C 1
ATOM 758 O O . GLN A 1 95 ? -16.949 -11.336 37.249 1.00 91.19 95 GLN A O 1
ATOM 763 N N . GLU A 1 96 ? -14.830 -11.576 36.549 1.00 94.94 96 GLU A N 1
ATOM 764 C CA . GLU A 1 96 ? -14.462 -12.549 37.588 1.00 94.94 96 GLU A CA 1
ATOM 765 C C . GLU A 1 96 ? -14.591 -11.943 38.993 1.00 94.94 96 GLU A C 1
ATOM 767 O O . GLU A 1 96 ? -15.255 -12.504 39.871 1.00 94.94 96 GLU A O 1
ATOM 772 N N . LEU A 1 97 ? -13.994 -10.764 39.210 1.00 93.56 97 LEU A N 1
ATOM 773 C CA . LEU A 1 97 ? -14.048 -10.064 40.497 1.00 93.56 97 LEU A CA 1
ATOM 774 C C . LEU A 1 97 ? -15.487 -9.726 40.897 1.00 93.56 97 LEU A C 1
ATOM 776 O O . LEU A 1 97 ? -15.859 -9.876 42.067 1.00 93.56 97 LEU A O 1
ATOM 780 N N . ARG A 1 98 ? -16.315 -9.314 39.931 1.00 88.38 98 ARG A N 1
ATOM 781 C CA . ARG A 1 98 ? -17.748 -9.101 40.139 1.00 88.38 98 ARG A CA 1
ATOM 782 C C . ARG A 1 98 ? -18.432 -10.387 40.585 1.00 88.38 98 ARG A C 1
ATOM 784 O O . ARG A 1 98 ? -19.163 -10.365 41.572 1.00 88.38 98 ARG A O 1
ATOM 791 N N . SER A 1 99 ? -18.179 -11.500 39.903 1.00 89.12 99 SER A N 1
ATOM 792 C CA . SER A 1 99 ? -18.792 -12.793 40.223 1.00 89.12 99 SER A CA 1
ATOM 793 C C . SER A 1 99 ? -18.487 -13.214 41.661 1.00 89.12 99 SER A C 1
ATOM 795 O O . SER A 1 99 ? -19.395 -13.583 42.411 1.00 89.12 99 SER A O 1
ATOM 797 N N . ILE A 1 100 ? -17.233 -13.052 42.092 1.00 91.12 100 ILE A N 1
ATOM 798 C CA . ILE A 1 100 ? -16.809 -13.310 43.474 1.00 91.12 100 ILE A CA 1
ATOM 799 C C . ILE A 1 100 ? -17.538 -12.379 44.455 1.00 91.12 100 ILE A C 1
ATOM 801 O O . ILE A 1 100 ? -18.059 -12.835 45.477 1.00 91.12 100 ILE A O 1
ATOM 805 N N . ARG A 1 101 ? -17.610 -11.075 44.154 1.00 87.19 101 ARG A N 1
ATOM 806 C CA . ARG A 1 101 ? -18.308 -10.089 44.996 1.00 87.19 101 ARG A CA 1
ATOM 807 C C . ARG A 1 101 ? -19.785 -10.440 45.156 1.00 87.19 101 ARG A C 1
ATOM 809 O O . ARG A 1 101 ? -20.264 -10.491 46.284 1.00 87.19 101 ARG A O 1
ATOM 816 N N . VAL A 1 102 ? -20.490 -10.719 44.062 1.00 84.44 102 VAL A N 1
ATOM 817 C CA . VAL A 1 102 ? -21.917 -11.071 44.080 1.00 84.44 102 VAL A CA 1
ATOM 818 C C . VAL A 1 102 ? -22.150 -12.343 44.894 1.00 84.44 102 VAL A C 1
ATOM 820 O O . VAL A 1 102 ? -23.043 -12.373 45.738 1.00 84.44 102 VAL A O 1
ATOM 823 N N . GLN A 1 103 ? -21.321 -13.377 44.721 1.00 86.12 103 GLN A N 1
ATOM 824 C CA . GLN A 1 103 ? -21.411 -14.599 45.528 1.00 86.12 103 GLN A CA 1
ATOM 825 C C . GLN A 1 103 ? -21.195 -14.331 47.023 1.00 86.12 103 GLN A C 1
ATOM 827 O O . GLN A 1 103 ? -21.913 -14.885 47.857 1.00 86.12 103 GLN A O 1
ATOM 832 N N . LYS A 1 104 ? -20.232 -13.470 47.377 1.00 86.88 104 LYS A N 1
ATOM 833 C CA . LYS A 1 104 ? -19.998 -13.057 48.767 1.00 86.88 104 LYS A CA 1
ATOM 834 C C . LYS A 1 104 ? -21.203 -12.304 49.335 1.00 86.88 104 LYS A C 1
ATOM 836 O O . LYS A 1 104 ? -21.649 -12.633 50.429 1.00 86.88 104 LYS A O 1
ATOM 841 N N . MET A 1 105 ? -21.759 -11.359 48.579 1.00 81.88 105 MET A N 1
ATOM 842 C CA . MET A 1 105 ? -22.927 -10.569 48.985 1.00 81.88 105 MET A CA 1
ATOM 843 C C . MET A 1 105 ? -24.170 -11.444 49.184 1.00 81.88 105 MET A C 1
ATOM 845 O O . MET A 1 105 ? -24.853 -11.301 50.196 1.00 81.88 105 MET A O 1
ATOM 849 N N . LYS A 1 106 ? -24.407 -12.417 48.291 1.00 83.50 106 LYS A N 1
ATOM 850 C CA . LYS A 1 106 ? -25.491 -13.406 48.424 1.00 83.50 106 LYS A CA 1
ATOM 851 C C . LYS A 1 106 ? -25.368 -14.222 49.714 1.00 83.50 106 LYS A C 1
ATOM 853 O O . LYS A 1 106 ? -26.350 -14.388 50.427 1.00 83.50 106 LYS A O 1
ATOM 858 N N . LYS A 1 107 ? -24.159 -14.690 50.052 1.00 86.00 107 LYS A N 1
ATOM 859 C CA . LYS A 1 107 ? -23.906 -15.444 51.297 1.00 86.00 107 LYS A CA 1
ATOM 860 C C . LYS A 1 107 ? -24.090 -14.600 52.560 1.00 86.00 107 LYS A C 1
ATOM 862 O O . LYS A 1 107 ? -24.470 -15.138 53.590 1.00 86.00 107 LYS A O 1
ATOM 867 N N . GLN A 1 108 ? -23.804 -13.302 52.486 1.00 83.00 108 GLN A N 1
ATOM 868 C CA . GLN A 1 108 ? -23.932 -12.372 53.612 1.00 83.00 108 GLN A CA 1
ATOM 869 C C . GLN A 1 108 ? -25.361 -11.833 53.795 1.00 83.00 108 GLN A C 1
ATOM 871 O O . GLN A 1 108 ? -25.589 -11.030 54.692 1.00 83.00 108 GLN A O 1
ATOM 876 N N . GLY A 1 109 ? -26.323 -12.275 52.975 1.00 73.56 109 GLY A N 1
ATOM 877 C CA . GLY A 1 109 ? -27.723 -11.857 53.078 1.00 73.56 109 GLY A CA 1
ATOM 878 C C . GLY A 1 109 ? -27.990 -10.429 52.595 1.00 73.56 109 GLY A C 1
ATOM 879 O O . GLY A 1 109 ? -29.030 -9.863 52.921 1.00 73.56 109 GLY A O 1
ATOM 880 N N . HIS A 1 110 ? -27.076 -9.826 51.826 1.00 66.31 110 HIS A N 1
ATOM 881 C CA . HIS A 1 110 ? -27.301 -8.504 51.243 1.00 66.31 110 HIS A CA 1
ATOM 882 C C . HIS A 1 110 ? -28.242 -8.576 50.027 1.00 66.31 110 HIS A C 1
ATOM 884 O O . HIS A 1 110 ? -28.077 -9.427 49.156 1.00 66.31 110 HIS A O 1
ATOM 890 N N . PHE A 1 111 ? -29.190 -7.633 49.962 1.00 58.44 111 PHE A N 1
ATOM 891 C CA . PHE A 1 111 ? -30.304 -7.563 48.996 1.00 58.44 111 PHE A CA 1
ATOM 892 C C . PHE A 1 111 ? -29.937 -7.000 47.603 1.00 58.44 111 PHE A C 1
ATOM 894 O O . PHE A 1 111 ? -30.702 -7.118 46.656 1.00 58.44 111 PHE A O 1
ATOM 901 N N . LEU A 1 112 ? -28.738 -6.436 47.440 1.00 63.78 112 LEU A N 1
ATOM 902 C CA . LEU A 1 112 ? -28.305 -5.736 46.220 1.00 63.78 112 LEU A CA 1
ATOM 903 C C . LEU A 1 112 ? -27.787 -6.563 45.002 1.00 63.78 112 LEU A C 1
ATOM 905 O O . LEU A 1 112 ? -27.310 -5.936 44.057 1.00 63.78 112 LEU A O 1
ATOM 909 N N . PRO A 1 113 ? -27.837 -7.914 44.918 1.00 68.81 113 PRO A N 1
ATOM 910 C CA . PRO A 1 113 ? -27.460 -8.621 43.684 1.00 68.81 113 PRO A CA 1
ATOM 911 C C . PRO A 1 113 ? -28.324 -8.279 42.458 1.00 68.81 113 PRO A C 1
ATOM 913 O O . PRO A 1 113 ? -27.804 -8.167 41.353 1.00 68.81 113 PRO A O 1
ATOM 916 N N . GLU A 1 114 ? -29.632 -8.100 42.647 1.00 71.62 114 GLU A N 1
ATOM 917 C CA . GLU A 1 114 ? -30.598 -7.931 41.548 1.00 71.62 114 GLU A CA 1
ATOM 918 C C . GLU A 1 114 ? -30.563 -6.524 40.937 1.00 71.62 114 GLU A C 1
ATOM 920 O O . GLU A 1 114 ? -30.835 -6.337 39.753 1.00 71.62 114 GLU A O 1
ATOM 925 N N . GLU A 1 115 ? -30.206 -5.517 41.731 1.00 74.69 115 GLU A N 1
ATOM 926 C CA . GLU A 1 115 ? -30.016 -4.141 41.264 1.00 74.69 115 GLU A CA 1
ATOM 927 C C . GLU A 1 115 ? -28.728 -3.998 40.447 1.00 74.69 115 GLU A C 1
ATOM 929 O O . GLU A 1 115 ? -28.710 -3.272 39.451 1.00 74.69 115 GLU A O 1
ATOM 934 N N . ASP A 1 116 ? -27.681 -4.738 40.821 1.00 75.94 116 ASP A N 1
ATOM 935 C CA . ASP A 1 116 ? -26.417 -4.797 40.085 1.00 75.94 116 ASP A CA 1
ATOM 936 C C . ASP A 1 116 ? -26.602 -5.478 38.714 1.00 75.94 116 ASP A C 1
ATOM 938 O O . ASP A 1 116 ? -26.092 -4.994 37.703 1.00 75.94 116 ASP A O 1
ATOM 942 N N . ASP A 1 117 ? -27.400 -6.551 38.647 1.00 81.81 117 ASP A N 1
ATOM 943 C CA . ASP A 1 117 ? -27.762 -7.206 37.381 1.00 81.81 117 ASP A CA 1
ATOM 944 C C . ASP A 1 117 ? -28.598 -6.275 36.477 1.00 81.81 117 ASP A C 1
ATOM 946 O O . ASP A 1 117 ? -28.287 -6.116 35.295 1.00 81.81 117 ASP A O 1
ATOM 950 N N . LYS A 1 118 ? -29.588 -5.565 37.037 1.00 86.19 118 LYS A N 1
ATOM 951 C CA . LYS A 1 118 ? -30.376 -4.552 36.305 1.00 86.19 118 LYS A CA 1
ATOM 952 C C . LYS A 1 118 ? -29.525 -3.385 35.810 1.00 86.19 118 LYS A C 1
ATOM 954 O O . LYS A 1 118 ? -29.796 -2.821 34.751 1.00 86.19 118 LYS A O 1
ATOM 959 N N . TYR A 1 119 ? -28.520 -2.967 36.578 1.00 85.62 119 TYR A N 1
ATOM 960 C CA . TYR A 1 119 ? -27.584 -1.937 36.137 1.00 85.62 119 TYR A CA 1
ATOM 961 C C . TYR A 1 119 ? -26.797 -2.403 34.909 1.00 85.62 119 TYR A C 1
ATOM 963 O O . TYR A 1 119 ? -26.749 -1.671 33.923 1.00 85.62 119 TYR A O 1
ATOM 971 N N . LEU A 1 120 ? -26.260 -3.626 34.920 1.00 84.00 120 LEU A N 1
ATOM 972 C CA . LEU A 1 120 ? -25.549 -4.167 33.761 1.00 84.00 120 LEU A CA 1
ATOM 973 C C . LEU A 1 120 ? -26.447 -4.353 32.537 1.00 84.00 120 LEU A C 1
ATOM 975 O O . LEU A 1 120 ? -25.989 -4.091 31.429 1.00 84.00 120 LEU A O 1
ATOM 979 N N . GLU A 1 121 ? -27.705 -4.767 32.703 1.00 90.19 121 GLU A N 1
ATOM 980 C CA . GLU A 1 121 ? -28.649 -4.807 31.578 1.00 90.19 121 GLU A CA 1
ATOM 981 C C . GLU A 1 121 ? -28.898 -3.421 30.990 1.00 90.19 121 GLU A C 1
ATOM 983 O O . GLU A 1 121 ? -28.867 -3.267 29.772 1.00 90.19 121 GLU A O 1
ATOM 988 N N . ARG A 1 122 ? -29.066 -2.392 31.832 1.00 91.81 122 ARG A N 1
ATOM 989 C CA . ARG A 1 122 ? -29.198 -1.010 31.348 1.00 91.81 122 ARG A CA 1
ATOM 990 C C . ARG A 1 122 ? -27.950 -0.538 30.611 1.00 91.81 122 ARG A C 1
ATOM 992 O O . ARG A 1 122 ? -28.080 0.104 29.577 1.00 91.81 122 ARG A O 1
ATOM 999 N N . VAL A 1 123 ? -26.759 -0.862 31.117 1.00 91.06 123 VAL A N 1
ATOM 1000 C CA . VAL A 1 123 ? -25.494 -0.535 30.441 1.00 91.06 123 VAL A CA 1
ATOM 1001 C C . VAL A 1 123 ? -25.403 -1.252 29.093 1.00 91.06 123 VAL A C 1
ATOM 1003 O O . VAL A 1 123 ? -25.105 -0.608 28.095 1.00 91.06 123 VAL A O 1
ATOM 1006 N N . LYS A 1 124 ? -25.723 -2.551 29.029 1.00 90.50 124 LYS A N 1
ATOM 1007 C CA . LYS A 1 124 ? -25.758 -3.306 27.765 1.00 90.50 124 LYS A CA 1
ATOM 1008 C C . LYS A 1 124 ? -26.753 -2.709 26.768 1.00 90.50 124 LYS A C 1
ATOM 1010 O O . LYS A 1 124 ? -26.392 -2.506 25.617 1.00 90.50 124 LYS A O 1
ATOM 1015 N N . ALA A 1 125 ? -27.966 -2.388 27.218 1.00 95.06 125 ALA A N 1
ATOM 1016 C CA . ALA A 1 125 ? -28.993 -1.781 26.377 1.00 95.06 125 ALA A CA 1
ATOM 1017 C C . ALA A 1 125 ? -28.572 -0.398 25.854 1.00 95.06 125 ALA A C 1
ATOM 1019 O O . ALA A 1 125 ? -28.825 -0.080 24.696 1.00 95.06 125 ALA A O 1
ATOM 1020 N N . ALA A 1 126 ? -27.899 0.409 26.681 1.00 95.31 126 ALA A N 1
ATOM 1021 C CA . ALA A 1 126 ? -27.370 1.706 26.268 1.00 95.31 126 ALA A CA 1
ATOM 1022 C C . ALA A 1 126 ? -26.266 1.572 25.204 1.00 95.31 126 ALA A C 1
ATOM 1024 O O . ALA A 1 126 ? -26.286 2.314 24.229 1.00 95.31 126 ALA A O 1
ATOM 1025 N N . VAL A 1 127 ? -25.352 0.606 25.357 1.00 94.81 127 VAL A N 1
ATOM 1026 C CA . VAL A 1 127 ? -24.296 0.329 24.364 1.00 94.81 127 VAL A CA 1
ATOM 1027 C C . VAL A 1 127 ? -24.893 -0.151 23.036 1.00 94.81 127 VAL A C 1
ATOM 1029 O O . VAL A 1 127 ? -24.491 0.319 21.978 1.00 94.81 127 VAL A O 1
ATOM 1032 N N . GLU A 1 128 ? -25.886 -1.044 23.070 1.00 94.56 128 GLU A N 1
ATOM 1033 C CA . GLU A 1 128 ? -26.562 -1.516 21.853 1.00 94.56 128 GLU A CA 1
ATOM 1034 C C . GLU A 1 128 ? -27.326 -0.383 21.140 1.00 94.56 128 GLU A C 1
ATOM 1036 O O . GLU A 1 128 ? -27.352 -0.301 19.910 1.00 94.56 128 GLU A O 1
ATOM 1041 N N . GLU A 1 129 ? -27.946 0.518 21.906 1.00 94.12 129 GLU A N 1
ATOM 1042 C CA . GLU A 1 129 ? -28.591 1.715 21.368 1.00 94.12 129 GLU A CA 1
ATOM 1043 C C . GLU A 1 129 ? -27.587 2.657 20.701 1.00 94.12 129 GLU A C 1
ATOM 1045 O O . GLU A 1 129 ? -27.822 3.100 19.577 1.00 94.12 129 GLU A O 1
ATOM 1050 N N . GLU A 1 130 ? -26.453 2.919 21.349 1.00 92.62 130 GLU A N 1
ATOM 1051 C CA . GLU A 1 130 ? -25.368 3.725 20.787 1.00 92.62 130 GLU A CA 1
ATOM 1052 C C . GLU A 1 130 ? -24.833 3.120 19.479 1.00 92.62 130 GLU A C 1
ATOM 1054 O O . GLU A 1 130 ? -24.685 3.831 18.484 1.00 92.62 130 GLU A O 1
ATOM 1059 N N . GLU A 1 131 ? -24.628 1.801 19.426 1.00 92.19 131 GLU A N 1
ATOM 1060 C CA . GLU A 1 131 ? -24.197 1.106 18.209 1.00 92.19 131 GLU A CA 1
ATOM 1061 C C . GLU A 1 131 ? -25.228 1.251 17.077 1.00 92.19 131 GLU A C 1
ATOM 1063 O O . GLU A 1 131 ? -24.878 1.526 15.923 1.00 92.19 131 GLU A O 1
ATOM 1068 N N . ARG A 1 132 ? -26.525 1.147 17.393 1.00 94.50 132 ARG A N 1
ATOM 1069 C CA . ARG A 1 132 ? -27.607 1.346 16.417 1.00 94.50 132 ARG A CA 1
ATOM 1070 C C . ARG A 1 132 ? -27.666 2.783 15.907 1.00 94.50 132 ARG A C 1
ATOM 1072 O O . ARG A 1 132 ? -27.917 3.002 14.715 1.00 94.50 132 ARG A O 1
ATOM 1079 N N . GLN A 1 133 ? -27.430 3.758 16.780 1.00 94.31 133 GLN A N 1
ATOM 1080 C CA . GLN A 1 133 ? -27.348 5.170 16.412 1.00 94.31 133 GLN A CA 1
ATOM 1081 C C . GLN A 1 133 ? -26.137 5.433 15.515 1.00 94.31 133 GLN A C 1
ATOM 1083 O O . GLN A 1 133 ? -26.297 6.056 14.465 1.00 94.31 133 GLN A O 1
ATOM 1088 N N . ALA A 1 134 ? -24.966 4.882 15.843 1.00 95.12 134 ALA A N 1
ATOM 1089 C CA . ALA A 1 134 ? -23.763 4.981 15.018 1.00 95.12 134 ALA A CA 1
ATOM 1090 C C . ALA A 1 134 ? -23.964 4.348 13.630 1.00 95.12 134 ALA A C 1
ATOM 1092 O O . ALA A 1 134 ? -23.629 4.955 12.611 1.00 95.12 134 ALA A O 1
ATOM 1093 N N . ALA A 1 135 ? -24.589 3.169 13.560 1.00 93.81 135 ALA A N 1
ATOM 1094 C CA . ALA A 1 135 ? -24.921 2.517 12.294 1.00 93.81 135 ALA A CA 1
ATOM 1095 C C . ALA A 1 135 ? -25.916 3.339 11.457 1.00 93.81 135 ALA A C 1
ATOM 1097 O O . ALA A 1 135 ? -25.811 3.392 10.229 1.00 93.81 135 ALA A O 1
ATOM 1098 N N . SER A 1 136 ? -26.880 3.993 12.107 1.00 93.81 136 SER A N 1
ATOM 1099 C CA . SER A 1 136 ? -27.846 4.869 11.439 1.00 93.81 136 SER A CA 1
ATOM 1100 C C . SER A 1 136 ? -27.175 6.138 10.914 1.00 93.81 136 SER A C 1
ATOM 1102 O O . SER A 1 136 ? -27.385 6.494 9.755 1.00 93.81 136 SER A O 1
ATOM 1104 N N . ALA A 1 137 ? -26.309 6.768 11.711 1.00 94.31 137 ALA A N 1
ATOM 1105 C CA . ALA A 1 137 ? -25.518 7.924 11.299 1.00 94.31 137 ALA A CA 1
ATOM 1106 C C . ALA A 1 137 ? -24.636 7.590 10.085 1.00 94.31 137 ALA A C 1
ATOM 1108 O O . ALA A 1 137 ? -24.731 8.263 9.059 1.00 94.31 137 ALA A O 1
ATOM 1109 N N . ALA A 1 138 ? -23.902 6.473 10.131 1.00 94.56 138 ALA A N 1
ATOM 1110 C CA . ALA A 1 138 ? -23.074 6.010 9.017 1.00 94.56 138 ALA A CA 1
ATOM 1111 C C . ALA A 1 138 ? -23.885 5.769 7.731 1.00 94.56 138 ALA A C 1
ATOM 1113 O O . ALA A 1 138 ? -23.438 6.113 6.637 1.00 94.56 138 ALA A O 1
ATOM 1114 N N . ARG A 1 139 ? -25.108 5.224 7.839 1.00 94.69 139 ARG A N 1
ATOM 1115 C CA . ARG A 1 139 ? -26.020 5.091 6.689 1.00 94.69 139 ARG A CA 1
ATOM 1116 C C . ARG A 1 139 ? -26.434 6.449 6.134 1.00 94.69 139 ARG A C 1
ATOM 1118 O O . ARG A 1 139 ? -26.486 6.604 4.917 1.00 94.69 139 ARG A O 1
ATOM 1125 N N . THR A 1 140 ? -26.736 7.421 6.996 1.00 93.50 140 THR A N 1
ATOM 1126 C CA . THR A 1 140 ? -27.097 8.769 6.535 1.00 93.50 140 THR A CA 1
ATOM 1127 C C . THR A 1 140 ? -25.930 9.479 5.864 1.00 93.50 140 THR A C 1
ATOM 1129 O O . THR A 1 140 ? -26.143 10.131 4.847 1.00 93.50 140 THR A O 1
ATOM 1132 N N . ASP A 1 141 ? -24.709 9.318 6.369 1.00 95.62 141 ASP A N 1
ATOM 1133 C CA . ASP A 1 141 ? -23.520 9.921 5.768 1.00 95.62 141 ASP A CA 1
ATOM 1134 C C . ASP A 1 141 ? -23.201 9.280 4.415 1.00 95.62 141 ASP A C 1
ATOM 1136 O O . ASP A 1 141 ? -23.028 9.993 3.432 1.00 95.62 141 ASP A O 1
ATOM 1140 N N . ALA A 1 142 ? -23.306 7.952 4.305 1.00 95.00 142 ALA A N 1
ATOM 1141 C CA . ALA A 1 142 ? -23.180 7.261 3.021 1.00 95.00 142 ALA A CA 1
ATOM 1142 C C . ALA A 1 142 ? -24.218 7.734 1.983 1.00 95.00 142 ALA A C 1
ATOM 1144 O O . ALA A 1 142 ? -23.913 7.847 0.795 1.00 95.00 142 ALA A O 1
ATOM 1145 N N . VAL A 1 143 ? -25.452 8.027 2.413 1.00 96.44 143 VAL A N 1
ATOM 1146 C CA . VAL A 1 143 ? -26.486 8.592 1.530 1.00 96.44 143 VAL A CA 1
ATOM 1147 C C . VAL A 1 143 ? -26.119 10.012 1.094 1.00 96.44 143 VAL A C 1
ATOM 1149 O O . VAL A 1 143 ? -26.258 10.325 -0.088 1.00 96.44 143 VAL A O 1
ATOM 1152 N N . LYS A 1 144 ? -25.637 10.866 2.008 1.00 95.81 144 LYS A N 1
ATOM 1153 C CA . LYS A 1 144 ? -25.181 12.227 1.670 1.00 95.81 144 LYS A CA 1
ATOM 1154 C C . LYS A 1 144 ? -24.048 12.184 0.645 1.00 95.81 144 LYS A C 1
ATOM 1156 O O . LYS A 1 144 ? -24.129 12.881 -0.361 1.00 95.81 144 LYS A O 1
ATOM 1161 N N . ASP A 1 145 ? -23.060 11.319 0.846 1.00 94.69 145 ASP A N 1
ATOM 1162 C CA . ASP A 1 145 ? -21.928 11.159 -0.072 1.00 94.69 145 ASP A CA 1
ATOM 1163 C C . ASP A 1 145 ? -22.379 10.688 -1.460 1.00 94.69 145 ASP A C 1
ATOM 1165 O O . ASP A 1 145 ? -21.906 11.191 -2.483 1.00 94.69 145 ASP A O 1
ATOM 1169 N N . ALA A 1 146 ? -23.342 9.764 -1.523 1.00 93.62 146 ALA A N 1
ATOM 1170 C CA . ALA A 1 146 ? -23.917 9.310 -2.785 1.00 93.62 146 ALA A CA 1
ATOM 1171 C C . ALA A 1 146 ? -24.660 10.436 -3.527 1.00 93.62 146 ALA A C 1
ATOM 1173 O O . ALA A 1 146 ? -24.547 10.540 -4.750 1.00 93.62 146 ALA A O 1
ATOM 1174 N N . ILE A 1 147 ? -25.389 11.293 -2.802 1.00 93.06 147 ILE A N 1
ATOM 1175 C CA . ILE A 1 147 ? -26.059 12.465 -3.383 1.00 93.06 147 ILE A CA 1
ATOM 1176 C C . ILE A 1 147 ? -25.020 13.450 -3.920 1.00 93.06 147 ILE A C 1
ATOM 1178 O O . ILE A 1 147 ? -25.109 13.821 -5.087 1.00 93.06 147 ILE A O 1
ATOM 1182 N N . LEU A 1 148 ? -24.004 13.803 -3.127 1.00 93.00 148 LEU A N 1
ATOM 1183 C CA . LEU A 1 148 ? -22.931 14.710 -3.549 1.00 93.00 148 LEU A CA 1
ATOM 1184 C C . LEU A 1 148 ? -22.215 14.192 -4.803 1.00 93.00 148 LEU A C 1
ATOM 1186 O O . LEU A 1 148 ? -22.023 14.934 -5.765 1.00 93.00 148 LEU A O 1
ATOM 1190 N N . THR A 1 149 ? -21.907 12.895 -4.838 1.00 90.38 149 THR A N 1
ATOM 1191 C CA . THR A 1 149 ? -21.277 12.242 -5.996 1.00 90.38 149 THR A CA 1
ATOM 1192 C C . THR A 1 149 ? -22.168 12.316 -7.246 1.00 90.38 149 THR A C 1
ATOM 1194 O O . THR A 1 149 ? -21.690 12.551 -8.363 1.00 90.38 149 THR A O 1
ATOM 1197 N N . ALA A 1 150 ? -23.482 12.134 -7.081 1.00 89.56 150 ALA A N 1
ATOM 1198 C CA . ALA A 1 150 ? -24.448 12.238 -8.171 1.00 89.56 150 ALA A CA 1
ATOM 1199 C C . ALA A 1 150 ? -24.661 13.690 -8.643 1.00 89.56 150 ALA A C 1
ATOM 1201 O O . ALA A 1 150 ? -24.872 13.914 -9.837 1.00 89.56 150 ALA A O 1
ATOM 1202 N N . GLU A 1 151 ? -24.598 14.671 -7.741 1.00 86.25 151 GLU A N 1
ATOM 1203 C CA . GLU A 1 151 ? -24.699 16.099 -8.063 1.00 86.25 151 GLU A CA 1
ATOM 1204 C C . GLU A 1 151 ? -23.452 16.618 -8.784 1.00 86.25 151 GLU A C 1
ATOM 1206 O O . GLU A 1 151 ? -23.579 17.330 -9.782 1.00 86.25 151 GLU A O 1
ATOM 1211 N N . GLU A 1 152 ? -22.254 16.210 -8.362 1.00 83.50 152 GLU A N 1
ATOM 1212 C CA . GLU A 1 152 ? -21.004 16.561 -9.042 1.00 83.50 152 GLU A CA 1
ATOM 1213 C C . GLU A 1 152 ? -20.966 16.004 -10.474 1.00 83.50 152 GLU A C 1
ATOM 1215 O O . GLU A 1 152 ? -20.581 16.705 -11.411 1.00 83.50 152 GLU A O 1
ATOM 1220 N N . SER A 1 153 ? -21.508 14.800 -10.676 1.00 80.75 153 SER A N 1
ATOM 1221 C CA . SER A 1 153 ? -21.654 14.189 -12.005 1.00 80.75 153 SER A CA 1
ATOM 1222 C C . SER A 1 153 ? -22.648 14.919 -12.928 1.00 80.75 153 SER A C 1
ATOM 1224 O O . SER A 1 153 ? -22.629 14.695 -14.137 1.00 80.75 153 SER A O 1
ATOM 1226 N N . ARG A 1 154 ? -23.530 15.786 -12.401 1.00 78.81 154 ARG A N 1
ATOM 1227 C CA . ARG A 1 154 ? -24.505 16.570 -13.192 1.00 78.81 154 ARG A CA 1
ATOM 1228 C C . ARG A 1 154 ? -23.998 17.951 -13.617 1.00 78.81 154 ARG A C 1
ATOM 1230 O O . ARG A 1 154 ? -24.713 18.653 -14.334 1.00 78.81 154 ARG A O 1
ATOM 1237 N N . LYS A 1 155 ? -22.797 18.366 -13.205 1.00 79.25 155 LYS A N 1
ATOM 1238 C CA . LYS A 1 155 ? -22.230 19.662 -13.606 1.00 79.25 155 LYS A CA 1
ATOM 1239 C C . LYS A 1 155 ? -21.802 19.609 -15.088 1.00 79.25 155 LYS A C 1
ATOM 1241 O O . LYS A 1 155 ? -21.061 18.701 -15.461 1.00 79.25 155 LYS A O 1
ATOM 1246 N N . PRO A 1 156 ? -22.254 20.535 -15.959 1.00 62.97 156 PRO A N 1
ATOM 1247 C CA . PRO A 1 156 ? -21.875 20.528 -17.372 1.00 62.97 156 PRO A CA 1
ATOM 1248 C C . PRO A 1 156 ? -20.370 20.801 -17.538 1.00 62.97 156 PRO A C 1
ATOM 1250 O O . PRO A 1 156 ? -19.797 21.527 -16.719 1.00 62.97 156 PRO A O 1
ATOM 1253 N N . PRO A 1 157 ? -19.719 20.264 -18.589 1.00 61.34 157 PRO A N 1
ATOM 1254 C C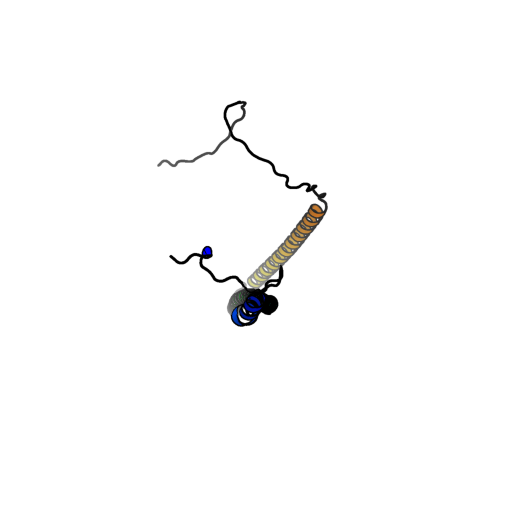A . PRO A 1 157 ? -18.296 20.479 -18.809 1.00 61.34 157 PRO A CA 1
ATOM 1255 C C . PRO A 1 157 ? -18.041 21.970 -19.037 1.00 61.34 157 PRO A C 1
ATOM 1257 O O . PRO A 1 157 ? -18.500 22.554 -20.021 1.00 61.34 157 PRO A O 1
ATOM 1260 N N . GLN A 1 158 ? -17.313 22.600 -18.114 1.00 57.78 158 GLN A N 1
ATOM 1261 C CA . GLN A 1 158 ? -16.750 23.920 -18.359 1.00 57.78 158 GLN A CA 1
ATOM 1262 C C . GLN A 1 158 ? -15.715 23.779 -19.478 1.00 57.78 158 GLN A C 1
ATOM 1264 O O . GLN A 1 158 ? -14.700 23.103 -19.337 1.00 57.78 158 GLN A O 1
ATOM 1269 N N . ASN A 1 159 ? -16.062 24.379 -20.614 1.00 40.81 159 ASN A N 1
ATOM 1270 C CA . ASN A 1 159 ? -15.288 24.486 -21.842 1.00 40.81 159 ASN A CA 1
ATOM 1271 C C . ASN A 1 159 ? -13.836 24.903 -21.538 1.00 40.81 159 ASN A C 1
ATOM 1273 O O . ASN A 1 159 ? -13.587 26.040 -21.143 1.00 40.81 159 ASN A O 1
ATOM 1277 N N . ALA A 1 160 ? -12.886 23.991 -21.733 1.00 52.25 160 ALA A N 1
ATOM 1278 C CA . ALA A 1 160 ? -11.463 24.299 -21.780 1.00 52.25 160 ALA A CA 1
ATOM 1279 C C . ALA A 1 160 ? -11.052 24.451 -23.252 1.00 52.25 160 ALA A C 1
ATOM 1281 O O . ALA A 1 160 ? -11.063 23.478 -24.002 1.00 52.25 160 ALA A O 1
ATOM 1282 N N . ASN A 1 161 ? -10.730 25.674 -23.671 1.00 39.31 161 ASN A N 1
ATOM 1283 C CA . ASN A 1 161 ? -10.100 26.008 -24.955 1.00 39.31 161 ASN A CA 1
ATOM 1284 C C . ASN A 1 161 ? -9.509 27.428 -24.791 1.00 39.31 161 ASN A C 1
ATOM 1286 O O . ASN A 1 161 ? -10.197 28.275 -24.231 1.00 39.31 161 ASN A O 1
ATOM 1290 N N . SER A 1 162 ? -8.289 27.814 -25.166 1.00 42.31 162 SER A N 1
ATOM 1291 C CA . SER A 1 162 ? -7.218 27.268 -26.013 1.00 42.31 162 SER A CA 1
ATOM 1292 C C . SER A 1 162 ? -5.908 27.960 -25.556 1.00 42.31 162 SER A C 1
ATOM 1294 O O . SER A 1 162 ? -5.955 29.095 -25.095 1.00 42.31 162 SER A O 1
ATOM 1296 N N . GLN A 1 163 ? -4.771 27.266 -25.479 1.00 37.31 163 GLN A N 1
ATOM 1297 C CA . GLN A 1 163 ? -3.722 27.207 -26.513 1.00 37.31 163 GLN A CA 1
ATOM 1298 C C . GLN A 1 163 ? -2.765 28.414 -26.533 1.00 37.31 163 GLN A C 1
ATOM 1300 O O . GLN A 1 163 ? -3.154 29.559 -26.738 1.00 37.31 163 GLN A O 1
ATOM 1305 N N . GLU A 1 164 ? -1.489 28.083 -26.339 1.00 38.72 164 GLU A N 1
ATOM 1306 C CA . GLU A 1 164 ? -0.313 28.938 -26.466 1.00 38.72 164 GLU A CA 1
ATOM 1307 C C . GLU A 1 164 ? -0.203 29.608 -27.847 1.00 38.72 164 GLU A C 1
ATOM 1309 O O . GLU A 1 164 ? -0.485 29.000 -28.882 1.00 38.72 164 GLU A O 1
ATOM 1314 N N . GLY A 1 165 ? 0.297 30.845 -27.853 1.00 31.14 165 GLY A N 1
ATOM 1315 C CA . GLY A 1 165 ? 0.767 31.571 -29.031 1.00 31.14 165 GLY A CA 1
ATOM 1316 C C . GLY A 1 165 ? 1.570 32.792 -28.581 1.00 31.14 165 GLY A C 1
ATOM 1317 O O . GLY A 1 165 ? 1.027 33.672 -27.921 1.00 31.14 165 GLY A O 1
ATOM 1318 N N . GLY A 1 166 ? 2.875 32.805 -28.858 1.00 32.25 166 GLY A N 1
ATOM 1319 C CA . GLY A 1 166 ? 3.789 33.869 -28.434 1.00 32.25 166 GLY A CA 1
ATOM 1320 C C . GLY A 1 166 ? 3.754 35.121 -29.316 1.00 32.25 166 GLY A C 1
ATOM 1321 O O . GLY A 1 166 ? 3.388 35.038 -30.481 1.00 32.25 166 GLY A O 1
ATOM 1322 N N . SER A 1 167 ? 4.182 36.260 -28.760 1.00 34.41 167 SER A N 1
ATOM 1323 C CA . SER A 1 167 ? 5.135 37.202 -29.380 1.00 34.41 167 SER A CA 1
ATOM 1324 C C . SER A 1 167 ? 5.494 38.325 -28.395 1.00 34.41 167 SER A C 1
ATOM 1326 O O . SER A 1 167 ? 4.612 38.963 -27.833 1.00 34.41 167 SER A O 1
ATOM 1328 N N . GLU A 1 168 ? 6.802 38.511 -28.208 1.00 34.88 168 GLU A N 1
ATOM 1329 C CA . GLU A 1 168 ? 7.552 39.772 -28.043 1.00 34.88 168 GLU A CA 1
ATOM 1330 C C . GLU A 1 168 ? 7.079 40.861 -27.050 1.00 34.88 168 GLU A C 1
ATOM 1332 O O . GLU A 1 168 ? 6.069 41.536 -27.226 1.00 34.88 168 GLU A O 1
ATOM 1337 N N . GLN A 1 169 ? 7.939 41.136 -26.059 1.00 38.19 169 GLN A N 1
ATOM 1338 C CA . GLN A 1 169 ? 7.983 42.411 -25.325 1.00 38.19 169 GLN A CA 1
ATOM 1339 C C . GLN A 1 169 ? 8.578 43.534 -26.198 1.00 38.19 169 GLN A C 1
ATOM 1341 O O . GLN A 1 169 ? 9.456 43.269 -27.022 1.00 38.19 169 GLN A O 1
ATOM 1346 N N . PRO A 1 170 ? 8.217 44.803 -25.927 1.00 38.19 170 PRO A N 1
ATOM 1347 C CA . PRO A 1 170 ? 9.218 45.723 -25.372 1.00 38.19 170 PRO A CA 1
ATOM 1348 C C . PRO A 1 170 ? 8.679 46.672 -24.273 1.00 38.19 170 PRO A C 1
ATOM 1350 O O . PRO A 1 170 ? 7.495 46.712 -23.959 1.00 38.19 170 PRO A O 1
ATOM 1353 N N . SER A 1 171 ? 9.608 47.391 -23.643 1.00 39.72 171 SER A N 1
ATOM 1354 C CA . SER A 1 171 ? 9.571 47.940 -22.278 1.00 39.72 171 SER A CA 1
ATOM 1355 C C . SER A 1 171 ? 9.033 49.384 -22.096 1.00 39.72 171 SER A C 1
ATOM 1357 O O . SER A 1 171 ? 9.496 50.277 -22.795 1.00 39.72 171 SER A O 1
ATOM 1359 N N . GLY A 1 172 ? 8.215 49.597 -21.038 1.00 29.17 172 GLY A N 1
ATOM 1360 C CA . GLY A 1 172 ? 8.100 50.770 -20.109 1.00 29.17 172 GLY A CA 1
ATOM 1361 C C . GLY A 1 172 ? 7.494 52.119 -20.587 1.00 29.17 172 GLY A C 1
ATOM 1362 O O . GLY A 1 172 ? 7.393 52.323 -21.791 1.00 29.17 172 GLY A O 1
ATOM 1363 N N . PRO A 1 173 ? 7.218 53.121 -19.700 1.00 43.22 173 PRO A N 1
ATOM 1364 C CA . PRO A 1 173 ? 6.826 53.105 -18.271 1.00 43.22 173 PRO A CA 1
ATOM 1365 C C . PRO A 1 173 ? 5.645 54.071 -17.879 1.00 43.22 173 PRO A C 1
ATOM 1367 O O . PRO A 1 173 ? 5.304 54.981 -18.620 1.00 43.22 173 PRO A O 1
ATOM 1370 N N . SER A 1 174 ? 5.151 53.912 -16.636 1.00 34.03 174 SER A N 1
ATOM 1371 C CA . SER A 1 174 ? 4.558 54.899 -15.686 1.00 34.03 174 SER A CA 1
ATOM 1372 C C . SER A 1 174 ? 3.170 55.573 -15.854 1.00 34.03 174 SER A C 1
ATOM 1374 O O . SER A 1 174 ? 2.816 56.090 -16.904 1.00 34.03 174 SER A O 1
ATOM 1376 N N . GLU A 1 175 ? 2.523 55.672 -14.677 1.00 34.97 175 GLU A N 1
ATOM 1377 C CA . GLU A 1 175 ? 1.536 56.645 -14.146 1.00 34.97 175 GLU A CA 1
ATOM 1378 C C . GLU A 1 175 ? 0.006 56.465 -14.319 1.00 34.97 175 GLU A C 1
ATOM 1380 O O . GLU A 1 175 ? -0.577 56.626 -15.387 1.00 34.97 175 GLU A O 1
ATOM 1385 N N . ASP A 1 176 ? -0.603 56.202 -13.150 1.00 37.75 176 ASP A N 1
ATOM 1386 C CA . ASP A 1 176 ? -1.788 56.806 -12.520 1.00 37.75 176 ASP A CA 1
ATOM 1387 C C . ASP A 1 176 ? -3.153 56.854 -13.223 1.00 37.75 176 ASP A C 1
ATOM 1389 O O . ASP A 1 176 ? -3.361 57.564 -14.207 1.00 37.75 176 ASP A O 1
ATOM 1393 N N . ARG A 1 177 ? -4.141 56.234 -12.548 1.00 44.09 177 ARG A N 1
ATOM 1394 C CA . ARG A 1 177 ? -5.455 56.824 -12.209 1.00 44.09 177 ARG A CA 1
ATOM 1395 C C . ARG A 1 177 ? -6.247 55.941 -11.231 1.00 44.09 177 ARG A C 1
ATOM 1397 O O . ARG A 1 177 ? -6.744 54.884 -11.595 1.00 44.09 177 ARG A O 1
ATOM 1404 N N . ASP A 1 178 ? -6.231 56.395 -9.981 1.00 37.94 178 ASP A N 1
ATOM 1405 C CA . ASP A 1 178 ? -7.337 56.723 -9.061 1.00 37.94 178 ASP A CA 1
ATOM 1406 C C . ASP A 1 178 ? -8.776 56.188 -9.289 1.00 37.94 178 ASP A C 1
ATOM 1408 O O . ASP A 1 178 ? -9.202 55.933 -10.415 1.00 37.94 178 ASP A O 1
ATOM 1412 N N . LEU A 1 179 ? -9.536 56.217 -8.177 1.00 44.78 179 LEU A N 1
ATOM 1413 C CA . LEU A 1 179 ? -10.958 55.919 -7.906 1.00 44.78 179 LEU A CA 1
ATOM 1414 C C . LEU A 1 179 ? -11.197 54.507 -7.343 1.00 44.78 179 LEU A C 1
ATOM 1416 O O . LEU A 1 179 ? -10.887 53.511 -7.981 1.00 44.78 179 LEU A O 1
ATOM 1420 N N . GLY A 1 180 ? -11.800 54.292 -6.177 1.00 35.97 180 GLY A N 1
ATOM 1421 C CA . GLY A 1 180 ? -12.552 55.129 -5.237 1.00 35.97 180 GLY A CA 1
ATOM 1422 C C . GLY A 1 180 ? -13.323 54.135 -4.352 1.00 35.97 180 GLY A C 1
ATOM 1423 O O . GLY A 1 180 ? -13.866 53.161 -4.860 1.00 35.97 180 GLY A O 1
ATOM 1424 N N . ASP A 1 181 ? -13.103 54.174 -3.043 1.00 37.31 181 ASP A N 1
ATOM 1425 C CA . ASP A 1 181 ? -14.075 54.632 -2.040 1.00 37.31 181 ASP A CA 1
ATOM 1426 C C . ASP A 1 181 ? -15.114 53.581 -1.593 1.00 37.31 181 ASP A C 1
ATOM 1428 O O . ASP A 1 181 ? -15.791 52.943 -2.393 1.00 37.31 181 ASP A O 1
ATOM 1432 N N . GLY A 1 182 ? -15.263 53.488 -0.267 1.00 37.97 182 GLY A N 1
ATOM 1433 C CA . GLY A 1 182 ? -16.538 53.155 0.360 1.00 37.97 182 GLY A CA 1
ATOM 1434 C C . GLY A 1 182 ? -16.668 51.794 1.045 1.00 37.97 182 GLY A C 1
ATOM 1435 O O . GLY A 1 182 ? -17.220 50.864 0.469 1.00 37.97 182 GLY A O 1
ATOM 1436 N N . GLY A 1 183 ? -16.355 51.743 2.348 1.00 36.66 183 GLY A N 1
ATOM 1437 C CA . GLY A 1 183 ? -17.336 51.179 3.290 1.00 36.66 183 GLY A CA 1
ATOM 1438 C C . GLY A 1 183 ? -16.874 50.177 4.359 1.00 36.66 183 GLY A C 1
ATOM 1439 O O . GLY A 1 183 ? -17.085 48.981 4.215 1.00 36.66 183 GLY A O 1
ATOM 1440 N N . ILE A 1 184 ? -16.316 50.712 5.454 1.00 46.69 184 ILE A N 1
ATOM 1441 C CA . ILE A 1 184 ? -16.727 50.547 6.875 1.00 46.69 184 ILE A CA 1
ATOM 1442 C C . ILE A 1 184 ? -17.205 49.144 7.342 1.00 46.69 184 ILE A C 1
ATOM 1444 O O . ILE A 1 184 ? -18.219 48.628 6.901 1.00 46.69 184 ILE A O 1
ATOM 1448 N N . ASN A 1 185 ? -16.435 48.429 8.169 1.00 43.81 185 ASN A N 1
ATOM 1449 C CA . ASN A 1 185 ? -16.281 48.495 9.640 1.00 43.81 185 ASN A CA 1
ATOM 1450 C C . ASN A 1 185 ? -17.081 47.409 10.379 1.00 43.81 185 ASN A C 1
ATOM 1452 O O . ASN A 1 185 ? -18.287 47.297 10.209 1.00 43.81 185 ASN A O 1
ATOM 1456 N N . GLU A 1 186 ? -16.368 46.720 11.281 1.00 46.09 186 GLU A N 1
ATOM 1457 C CA . GLU A 1 186 ? -16.678 46.415 12.698 1.00 46.09 186 GLU A CA 1
ATOM 1458 C C . GLU A 1 186 ? -16.245 44.985 13.049 1.00 46.09 186 GLU A C 1
ATOM 1460 O O . GLU A 1 186 ? -16.440 44.072 12.261 1.00 46.09 186 GLU A O 1
ATOM 1465 N N . ARG A 1 187 ? -15.684 44.646 14.209 1.00 45.72 187 ARG A N 1
ATOM 1466 C CA . ARG A 1 187 ? -15.115 45.323 15.385 1.00 45.72 187 ARG A CA 1
ATOM 1467 C C . ARG A 1 187 ? -14.401 44.166 16.114 1.00 45.72 187 ARG A C 1
ATOM 1469 O O . ARG A 1 187 ? -14.992 43.100 16.261 1.00 45.72 187 ARG A O 1
ATOM 1476 N N . ASN A 1 188 ? -13.138 44.330 16.503 1.00 39.62 188 ASN A N 1
ATOM 1477 C CA . ASN A 1 188 ? -12.368 43.315 17.233 1.00 39.62 188 ASN A CA 1
ATOM 1478 C C . ASN A 1 188 ? -12.089 43.845 18.645 1.00 39.62 188 ASN A C 1
ATOM 1480 O O . ASN A 1 188 ? -11.297 44.775 18.797 1.00 39.62 188 ASN A O 1
ATOM 1484 N N . ASP A 1 189 ? -12.768 43.293 19.650 1.00 49.75 189 ASP A N 1
ATOM 1485 C CA . ASP A 1 189 ? -12.589 43.665 21.053 1.00 49.75 189 ASP A CA 1
ATOM 1486 C C . ASP A 1 189 ? -11.379 42.935 21.655 1.00 49.75 189 ASP A C 1
ATOM 1488 O O . ASP A 1 189 ? -11.381 41.722 21.869 1.00 49.75 189 ASP A O 1
ATOM 1492 N N . GLN A 1 190 ? -10.330 43.705 21.948 1.00 46.19 190 GLN A N 1
ATOM 1493 C CA . GLN A 1 190 ? -9.207 43.295 22.786 1.00 46.19 190 GLN A CA 1
ATOM 1494 C C . GLN A 1 190 ? -9.503 43.644 24.245 1.00 46.19 190 GLN A C 1
ATOM 1496 O O . GLN A 1 190 ? -9.580 44.814 24.616 1.00 46.19 190 GLN A O 1
ATOM 1501 N N . ALA A 1 191 ? -9.597 42.618 25.088 1.00 47.66 191 ALA A N 1
ATOM 1502 C CA . ALA A 1 191 ? -9.546 42.760 26.535 1.00 47.66 191 ALA A CA 1
ATOM 1503 C C . ALA A 1 191 ? -8.084 42.904 26.999 1.00 47.66 191 ALA A C 1
ATOM 1505 O O . ALA A 1 191 ? -7.242 42.051 26.712 1.00 47.66 191 ALA A O 1
ATOM 1506 N N . LYS A 1 192 ? -7.793 43.971 27.750 1.00 53.88 192 LYS A N 1
ATOM 1507 C CA . LYS A 1 192 ? -6.614 44.090 28.621 1.00 53.88 192 LYS A CA 1
ATOM 1508 C C . LYS A 1 192 ? -7.052 43.894 30.080 1.00 53.88 192 LYS A C 1
ATOM 1510 O O . LYS A 1 192 ? -8.133 44.365 30.428 1.00 53.88 192 LYS A O 1
ATOM 1515 N N . PRO A 1 193 ? -6.232 43.264 30.934 1.00 58.09 193 PRO A N 1
ATOM 1516 C CA . PRO A 1 193 ? -6.499 43.178 32.364 1.00 58.09 193 PRO A CA 1
ATOM 1517 C C . PRO A 1 193 ? -5.847 44.340 33.137 1.00 58.09 193 PRO A C 1
ATOM 1519 O O . PRO A 1 193 ? -4.711 44.715 32.853 1.00 58.09 193 PRO A O 1
ATOM 1522 N N . GLU A 1 194 ? -6.548 44.842 34.154 1.00 50.72 194 GLU A N 1
ATOM 1523 C CA . GLU A 1 194 ? -5.989 45.586 35.292 1.00 50.72 194 GLU A CA 1
ATOM 1524 C C . GLU A 1 194 ? -6.525 44.949 36.582 1.00 50.72 194 GLU A C 1
ATOM 1526 O O . GLU A 1 194 ? -7.731 44.984 36.831 1.00 50.72 194 GLU A O 1
ATOM 1531 N N . ASN A 1 195 ? -5.652 44.284 37.345 1.00 51.12 195 ASN A N 1
ATOM 1532 C CA . ASN A 1 195 ? -5.161 44.708 38.668 1.00 51.12 195 ASN A CA 1
ATOM 1533 C C . ASN A 1 195 ? -4.203 43.637 39.216 1.00 51.12 195 ASN A C 1
ATOM 1535 O O . ASN A 1 195 ? -4.630 42.462 39.306 1.00 51.12 195 ASN A O 1
#

Radius of gyration: 45.22 Å; chains: 1; bounding box: 92×72×113 Å

Foldseek 3Di:
DDDPVNDDDDDVVVVVVCCVVPPVQQDDPDVPPHGPDPVVVVVVVVVVVVVVVVVVVVVVVVVVVVVVVVVVVVVVVVVVVVVVVVVVVVVVVVVVVVVVVLVVCVVVVHPCNVVVVVVVVVVVVVVVVVVVVVVVVVVVVVVVVVVVVVVVVPDDDDDDDDDDDDDDDDDDDDDDDDDDDDDDDDDDDDDDDDD

Organism: NCBI:txid422564

pLDDT: mean 79.58, std 21.09, range [29.17, 98.38]

Secondary structure (DSSP, 8-state):
---GGGSPPP-HHHHHHHHHHHTTTT---STT---SS-HHHHHHHHHHHHHHHHHHHHHHHHHHHHHHHHHHHHHHHHHHHHHHHHHHHHHHHHHHHHHHHHHHHHHTT-STHHHHHHHHHHHHHHHHHHHHHHHHHHHHHHHHHHHHHHHHTTS----------------------------------PPPP--